Protein AF-A0A950M481-F1 (afdb_monomer_lite)

Sequence (205 aa):
ETSLIQTIGRAARNVDGRVILYADQMTGSMTRAMAETERRREKQQAFNEENGITPASIKRGIADILGSVYEQDHVTVDSGVAREGTLIGHNLKATIADLERDMREAAANLEFETAARLRDEIKRLQAAELAIADDPLARQEELEDRAGGYRGERKYGSAANLPTRVRKPTDADMGPHNWGGGEARPLGRSTAGRGGTRAWRGKSR

Radius of gyration: 34.89 Å; chains: 1; bounding box: 91×77×77 Å

Foldseek 3Di:
DVVVLVVQVVQVLAPPRDDDDDDPDDDPVNVVSVVVVVVVVVVVVVVCVVVVNDDHHDDDDDPCPDDDDPPPDDDDDDDDDPPDDDPPDPCLVVVLVVLVVVLVVCVVVVVVVSNVVSVLVSLLSVQLVVVCVVPVPDDPVVSCVVSPHDPDDDPDDPCPPPDPPPDDDDPVNVPDDDPDDDDDDDDDDPPDDDDDDDDDDDDDD

Structure (mmCIF, N/CA/C/O backbone):
data_AF-A0A950M481-F1
#
_entry.id   AF-A0A950M481-F1
#
loop_
_atom_site.group_PDB
_atom_site.id
_atom_site.type_symbol
_atom_site.label_atom_id
_atom_site.label_alt_id
_atom_site.label_comp_id
_atom_site.label_asym_id
_atom_site.label_entity_id
_atom_site.label_seq_id
_atom_site.pdbx_PDB_ins_code
_atom_site.Cartn_x
_atom_site.Cartn_y
_atom_site.Cartn_z
_atom_site.occupancy
_atom_site.B_iso_or_equiv
_atom_site.auth_seq_id
_atom_site.auth_comp_id
_atom_site.auth_asym_id
_atom_site.auth_atom_id
_atom_site.pdbx_PDB_model_num
ATOM 1 N N . GLU A 1 1 ? 2.760 1.226 23.253 1.00 58.88 1 GLU A N 1
ATOM 2 C CA . GLU A 1 1 ? 1.320 0.996 22.957 1.00 58.88 1 GLU A CA 1
ATOM 3 C C . GLU A 1 1 ? 0.867 1.671 21.679 1.00 58.88 1 GLU A C 1
ATOM 5 O O . GLU A 1 1 ? 0.138 1.072 20.901 1.00 58.88 1 GLU A O 1
ATOM 10 N N . THR A 1 2 ? 1.337 2.896 21.440 1.00 75.19 2 THR A N 1
ATOM 11 C CA . THR A 1 2 ? 1.098 3.675 20.218 1.00 75.19 2 THR A CA 1
ATOM 12 C C . THR A 1 2 ? 1.361 2.904 18.921 1.00 75.19 2 THR A C 1
ATOM 14 O O . THR A 1 2 ? 0.656 3.130 17.943 1.00 75.19 2 THR A O 1
ATOM 17 N N . SER A 1 3 ? 2.301 1.954 18.918 1.00 88.50 3 SER A N 1
ATOM 18 C CA . SER A 1 3 ? 2.643 1.142 17.744 1.00 88.50 3 SER A CA 1
ATOM 19 C C . SER A 1 3 ? 1.478 0.301 17.207 1.00 88.50 3 SER A C 1
ATOM 21 O O . SER A 1 3 ? 1.246 0.303 16.001 1.00 88.50 3 SER A O 1
ATOM 23 N N . LEU A 1 4 ? 0.703 -0.375 18.067 1.00 91.62 4 LEU A N 1
ATOM 24 C CA . LEU A 1 4 ? -0.428 -1.208 17.624 1.00 91.62 4 LEU A CA 1
ATOM 25 C C . LEU A 1 4 ? -1.530 -0.355 16.988 1.00 91.62 4 LEU A C 1
ATOM 27 O O . LEU A 1 4 ? -2.018 -0.672 15.906 1.00 91.62 4 LEU A O 1
ATOM 31 N N . ILE A 1 5 ? -1.863 0.769 17.624 1.00 91.81 5 ILE A N 1
ATOM 32 C CA . ILE A 1 5 ? -2.873 1.714 17.130 1.00 91.81 5 ILE A CA 1
ATOM 33 C C . ILE A 1 5 ? -2.450 2.301 15.776 1.00 91.81 5 ILE A C 1
ATOM 35 O O . ILE A 1 5 ? -3.269 2.412 14.866 1.00 91.81 5 ILE A O 1
ATOM 39 N N . GLN A 1 6 ? -1.171 2.647 15.612 1.00 92.81 6 GLN A N 1
ATOM 40 C CA . GLN A 1 6 ? -0.643 3.165 14.347 1.00 92.81 6 GLN A CA 1
ATOM 41 C C . GLN A 1 6 ? -0.729 2.133 13.217 1.00 92.81 6 GLN A C 1
ATOM 43 O O . GLN A 1 6 ? -1.098 2.488 12.096 1.00 92.81 6 GLN A O 1
ATOM 48 N N . THR A 1 7 ? -0.428 0.864 13.500 1.00 92.94 7 THR A N 1
ATOM 49 C CA . THR A 1 7 ? -0.554 -0.225 12.522 1.00 92.94 7 THR A CA 1
ATOM 50 C C . THR A 1 7 ? -2.013 -0.454 12.134 1.00 92.94 7 THR A C 1
ATOM 52 O O . THR A 1 7 ? -2.315 -0.505 10.943 1.00 92.94 7 THR A O 1
ATOM 55 N N . ILE A 1 8 ? -2.927 -0.493 13.112 1.00 93.31 8 ILE A N 1
ATOM 56 C CA . ILE A 1 8 ? -4.375 -0.616 12.870 1.00 93.31 8 ILE A CA 1
ATOM 57 C C . ILE A 1 8 ? -4.889 0.546 12.009 1.00 93.31 8 ILE A C 1
ATOM 59 O O . ILE A 1 8 ? -5.630 0.340 11.048 1.00 93.31 8 ILE A O 1
ATOM 63 N N . GLY A 1 9 ? -4.433 1.769 12.291 1.00 92.62 9 GLY A N 1
ATOM 64 C CA . GLY A 1 9 ? -4.831 2.974 11.564 1.00 92.62 9 GLY A CA 1
ATOM 65 C C . GLY A 1 9 ? -4.502 2.959 10.067 1.00 92.62 9 GLY A C 1
ATOM 66 O O . GLY A 1 9 ? -5.140 3.681 9.302 1.00 92.62 9 GLY A O 1
ATOM 67 N N . ARG A 1 10 ? -3.560 2.122 9.608 1.00 92.50 10 ARG A N 1
ATOM 68 C CA . ARG A 1 10 ? -3.282 1.959 8.169 1.00 92.50 10 ARG A CA 1
ATOM 69 C C . ARG A 1 10 ? -4.457 1.321 7.425 1.00 92.50 10 ARG A C 1
ATOM 71 O O . ARG A 1 10 ? -4.715 1.709 6.288 1.00 92.50 10 ARG A O 1
ATOM 78 N N . ALA A 1 11 ? -5.187 0.407 8.068 1.00 93.56 11 ALA A N 1
ATOM 79 C CA . ALA A 1 11 ? -6.350 -0.259 7.480 1.00 93.56 11 ALA A CA 1
ATOM 80 C C . ALA A 1 11 ? -7.582 0.661 7.390 1.00 93.56 11 ALA A C 1
ATOM 82 O O . ALA A 1 11 ? -8.419 0.477 6.513 1.00 93.56 11 ALA A O 1
ATOM 83 N N . ALA A 1 12 ? -7.667 1.700 8.227 1.00 92.31 12 ALA A N 1
ATOM 84 C CA . ALA A 1 12 ? -8.827 2.595 8.323 1.00 92.31 12 ALA A CA 1
ATOM 85 C C . ALA A 1 12 ? -9.049 3.515 7.101 1.00 92.31 12 ALA A C 1
ATOM 87 O O . ALA A 1 12 ? -9.975 4.320 7.092 1.00 92.31 12 ALA A O 1
ATOM 88 N N . ARG A 1 13 ? -8.198 3.434 6.070 1.00 90.62 13 ARG A N 1
ATOM 89 C CA . ARG A 1 13 ? -8.329 4.208 4.820 1.00 90.62 13 ARG A CA 1
ATOM 90 C C . ARG A 1 13 ? -9.233 3.536 3.781 1.00 90.62 13 ARG A C 1
ATOM 92 O O . ARG A 1 13 ? -9.451 4.109 2.716 1.00 90.62 13 ARG A O 1
ATOM 99 N N . ASN A 1 14 ? -9.711 2.327 4.067 1.00 91.25 14 ASN A N 1
ATOM 100 C CA . ASN A 1 14 ? -10.569 1.536 3.196 1.00 91.25 14 ASN A CA 1
ATOM 101 C C . ASN A 1 14 ? -11.855 1.158 3.946 1.00 91.25 14 ASN A C 1
ATOM 103 O O . ASN A 1 14 ? -11.806 0.866 5.141 1.00 91.25 14 ASN A O 1
ATOM 107 N N . VAL A 1 15 ? -12.986 1.153 3.238 1.00 90.62 15 VAL A N 1
ATOM 108 C CA . VAL A 1 15 ? -14.299 0.759 3.774 1.00 90.62 15 VAL A CA 1
ATOM 109 C C . VAL A 1 15 ? -14.307 -0.665 4.347 1.00 90.62 15 VAL A C 1
ATOM 111 O O . VAL A 1 15 ? -14.862 -0.891 5.419 1.00 90.62 15 VAL A O 1
ATOM 114 N N . ASP A 1 16 ? -13.596 -1.592 3.705 1.00 90.50 16 ASP A N 1
ATOM 115 C CA . ASP A 1 16 ? -13.457 -2.991 4.120 1.00 90.50 16 ASP A CA 1
ATOM 116 C C . ASP A 1 16 ? -12.168 -3.238 4.920 1.00 90.50 16 ASP A C 1
ATOM 118 O O . ASP A 1 16 ? -11.690 -4.370 5.029 1.00 90.50 16 ASP A O 1
ATOM 122 N N . GLY A 1 17 ? -11.578 -2.181 5.486 1.00 92.50 17 GLY A N 1
ATOM 123 C CA . GLY A 1 17 ? -10.367 -2.263 6.292 1.00 92.50 17 GLY A CA 1
ATOM 124 C C . GLY A 1 17 ? -10.524 -3.214 7.481 1.00 92.50 17 GLY A C 1
ATOM 125 O O . GLY A 1 17 ? -11.347 -2.990 8.370 1.00 92.50 17 GLY A O 1
ATOM 126 N N . ARG A 1 18 ? -9.700 -4.268 7.522 1.00 94.00 18 ARG A N 1
ATOM 127 C CA . ARG A 1 18 ? -9.656 -5.260 8.608 1.00 94.00 18 ARG A CA 1
ATOM 128 C C . ARG A 1 18 ? -8.228 -5.459 9.096 1.00 94.00 18 ARG A C 1
ATOM 130 O O . ARG A 1 18 ? -7.275 -5.315 8.334 1.00 94.00 18 ARG A O 1
ATOM 137 N N . VAL A 1 19 ? -8.093 -5.807 10.371 1.00 94.44 19 VAL A N 1
ATOM 138 C CA . VAL A 1 19 ? -6.806 -6.099 11.008 1.00 94.44 19 VAL A CA 1
ATOM 139 C C . VAL A 1 19 ? -6.920 -7.425 11.736 1.00 94.44 19 VAL A C 1
ATOM 141 O O . VAL A 1 19 ? -7.874 -7.641 12.478 1.00 94.44 19 VAL A O 1
ATOM 144 N N . ILE A 1 20 ? -5.943 -8.300 11.520 1.00 94.00 20 ILE A N 1
ATOM 145 C CA . ILE A 1 20 ? -5.844 -9.600 12.178 1.00 94.00 20 ILE A CA 1
ATOM 146 C C . ILE A 1 20 ? -4.566 -9.578 13.011 1.00 94.00 20 ILE A C 1
ATOM 148 O O . ILE A 1 20 ? -3.483 -9.325 12.484 1.00 94.00 20 ILE A O 1
ATOM 152 N N . LEU A 1 21 ? -4.702 -9.800 14.316 1.00 91.25 21 LEU A N 1
ATOM 153 C CA . LEU A 1 21 ? -3.584 -9.873 15.249 1.00 91.25 21 LEU A CA 1
ATOM 154 C C . LEU A 1 21 ? -3.377 -11.339 15.633 1.00 91.25 21 LEU A C 1
ATOM 156 O O . LEU A 1 21 ? -4.222 -11.920 16.308 1.00 91.25 21 LEU A O 1
ATOM 160 N N . TYR A 1 22 ? -2.263 -11.931 15.209 1.00 95.19 22 TYR A N 1
ATOM 161 C CA . TYR A 1 22 ? -1.884 -13.283 15.618 1.00 95.19 22 TYR A CA 1
ATOM 162 C C . TYR A 1 22 ? -1.168 -13.225 16.966 1.00 95.19 22 TYR A C 1
ATOM 164 O O . TYR A 1 22 ? -0.104 -12.616 17.075 1.00 95.19 22 TYR A O 1
ATOM 172 N N . ALA A 1 23 ? -1.761 -13.834 17.988 1.00 93.56 23 ALA A N 1
ATOM 173 C CA . ALA A 1 23 ? -1.169 -13.947 19.313 1.00 93.56 23 ALA A CA 1
ATOM 174 C C . ALA A 1 23 ? -1.764 -15.143 20.059 1.00 93.56 23 ALA A C 1
ATOM 176 O O . ALA A 1 23 ? -2.965 -15.391 19.964 1.00 93.56 23 ALA A O 1
ATOM 177 N N . ASP A 1 24 ? -0.938 -15.823 20.853 1.00 95.62 24 ASP A N 1
ATOM 178 C CA . ASP A 1 24 ? -1.391 -16.929 21.705 1.00 95.62 24 ASP A CA 1
ATOM 179 C C . ASP A 1 24 ? -2.148 -16.432 22.943 1.00 95.62 24 ASP A C 1
ATOM 181 O O . ASP A 1 24 ? -3.016 -17.121 23.473 1.00 95.62 24 ASP A O 1
ATOM 185 N N . GLN A 1 25 ? -1.822 -15.227 23.423 1.00 94.56 25 GLN A N 1
ATOM 186 C CA . GLN A 1 25 ? -2.456 -14.623 24.592 1.00 94.56 25 GLN A CA 1
ATOM 187 C C . GLN A 1 25 ? -2.719 -13.135 24.406 1.00 94.56 25 GLN A C 1
ATOM 189 O O . GLN A 1 25 ? -2.031 -12.437 23.657 1.00 94.56 25 GLN A O 1
ATOM 194 N N . MET A 1 26 ? -3.704 -12.640 25.156 1.00 93.31 26 MET A N 1
ATOM 195 C CA . MET A 1 26 ? -4.093 -11.242 25.116 1.00 93.31 26 MET A CA 1
ATOM 196 C C . MET A 1 26 ? -3.274 -10.384 26.063 1.00 93.31 26 MET A C 1
ATOM 198 O O . MET A 1 26 ? -3.437 -10.415 27.279 1.00 93.31 26 MET A O 1
ATOM 202 N N . THR A 1 27 ? -2.365 -9.607 25.476 1.00 94.62 27 THR A N 1
ATOM 203 C CA . THR A 1 27 ? -1.521 -8.676 26.223 1.00 94.62 27 THR A CA 1
ATOM 204 C C . THR A 1 27 ? -2.296 -7.407 26.578 1.00 94.62 27 THR A C 1
ATOM 206 O O . THR A 1 27 ? -3.196 -6.978 25.854 1.00 94.62 27 THR A O 1
ATOM 209 N N . GLY A 1 28 ? -1.920 -6.742 27.675 1.00 93.19 28 GLY A N 1
ATOM 210 C CA . GLY A 1 28 ? -2.598 -5.513 28.105 1.00 93.19 28 GLY A CA 1
ATOM 211 C C . GLY A 1 28 ? -2.562 -4.384 27.065 1.00 93.19 28 GLY A C 1
ATOM 212 O O . GLY A 1 28 ? -3.494 -3.584 26.998 1.00 93.19 28 GLY A O 1
ATOM 213 N N . SER A 1 29 ? -1.526 -4.338 26.222 1.00 92.06 29 SER A N 1
ATOM 214 C CA . SER A 1 29 ? -1.420 -3.360 25.136 1.00 92.06 29 SER A CA 1
ATOM 215 C C . SER A 1 29 ? -2.378 -3.645 23.985 1.00 92.06 29 SER A C 1
ATOM 217 O O . SER A 1 29 ? -2.930 -2.707 23.413 1.00 92.06 29 SER A O 1
ATOM 219 N N . MET A 1 30 ? -2.633 -4.919 23.679 1.00 92.75 30 MET A N 1
ATOM 220 C CA . MET A 1 30 ? -3.659 -5.310 22.715 1.00 92.75 30 MET A CA 1
ATOM 221 C C . MET A 1 30 ? -5.049 -4.958 23.231 1.00 92.75 30 MET A C 1
ATOM 223 O O . MET A 1 30 ? -5.815 -4.335 22.504 1.00 92.75 30 MET A O 1
ATOM 227 N N . THR A 1 31 ? -5.350 -5.260 24.498 1.00 93.56 31 THR A N 1
ATOM 228 C CA . THR A 1 31 ? -6.638 -4.906 25.114 1.00 93.56 31 THR A CA 1
ATOM 229 C C . THR A 1 31 ? -6.904 -3.405 25.033 1.00 93.56 31 THR A C 1
ATOM 231 O O . THR A 1 31 ? -7.974 -2.990 24.593 1.00 93.56 31 THR A O 1
ATOM 234 N N . ARG A 1 32 ? -5.915 -2.572 25.381 1.00 93.31 32 ARG A N 1
ATOM 235 C CA . ARG A 1 32 ? -6.041 -1.110 25.276 1.00 93.31 32 ARG A CA 1
ATOM 236 C C . ARG A 1 32 ? -6.187 -0.630 23.832 1.00 93.31 32 ARG A C 1
ATOM 238 O O . ARG A 1 32 ? -7.004 0.248 23.570 1.00 93.31 32 ARG A O 1
ATOM 245 N N . ALA A 1 33 ? -5.434 -1.206 22.893 1.00 93.38 33 ALA A N 1
ATOM 246 C CA . ALA A 1 33 ? -5.524 -0.840 21.480 1.00 93.38 33 ALA A CA 1
ATOM 247 C C . ALA A 1 33 ? -6.884 -1.213 20.863 1.00 93.38 33 ALA A C 1
ATOM 249 O O . ALA A 1 33 ? -7.455 -0.413 20.121 1.00 93.38 33 ALA A O 1
ATOM 250 N N . MET A 1 34 ? -7.421 -2.392 21.192 1.00 92.50 34 MET A N 1
ATOM 251 C CA . MET A 1 34 ? -8.742 -2.835 20.738 1.00 92.50 34 MET A CA 1
ATOM 252 C C . MET A 1 34 ? -9.848 -1.968 21.339 1.00 92.50 34 MET A C 1
ATOM 254 O O . MET A 1 34 ? -10.673 -1.458 20.590 1.00 92.50 34 MET A O 1
ATOM 258 N N . ALA A 1 35 ? -9.808 -1.705 22.650 1.00 94.56 35 ALA A N 1
ATOM 259 C CA . ALA A 1 35 ? -10.786 -0.848 23.319 1.00 94.56 35 ALA A CA 1
ATOM 260 C C . ALA A 1 35 ? -10.823 0.573 22.728 1.00 94.56 35 ALA A C 1
ATOM 262 O O . ALA A 1 35 ? -11.896 1.113 22.469 1.00 94.56 35 ALA A O 1
ATOM 263 N N . GLU A 1 36 ? -9.662 1.176 22.452 1.00 94.81 36 GLU A N 1
ATOM 264 C CA . GLU A 1 36 ? -9.606 2.500 21.819 1.00 94.81 36 GLU A CA 1
ATOM 265 C C . GLU A 1 36 ? -10.080 2.474 20.356 1.00 94.81 36 GLU A C 1
ATOM 267 O O . GLU A 1 36 ? -10.664 3.451 19.882 1.00 94.81 36 GLU A O 1
ATOM 272 N N . THR A 1 37 ? -9.860 1.368 19.637 1.00 93.88 37 THR A N 1
ATOM 273 C CA . THR A 1 37 ? -10.363 1.186 18.266 1.00 93.88 37 THR A CA 1
ATOM 274 C C . THR A 1 37 ? -11.888 1.078 18.257 1.00 93.88 37 THR A C 1
ATOM 276 O O . THR A 1 37 ? -12.531 1.797 17.490 1.00 93.88 37 THR A O 1
ATOM 279 N N . GLU A 1 38 ? -12.464 0.262 19.143 1.00 94.88 38 GLU A N 1
ATOM 280 C CA . GLU A 1 38 ? -13.915 0.084 19.285 1.00 94.88 38 GLU A CA 1
ATOM 281 C C . GLU A 1 38 ? -14.589 1.407 19.668 1.00 94.88 38 GLU A C 1
ATOM 283 O O . GLU A 1 38 ? -15.447 1.904 18.943 1.00 94.88 38 GLU A O 1
ATOM 288 N N . ARG A 1 39 ? -14.076 2.085 20.705 1.00 96.25 39 ARG A N 1
ATOM 289 C CA . ARG A 1 39 ? -14.579 3.390 21.165 1.00 96.25 39 ARG A CA 1
ATOM 290 C C . ARG A 1 39 ? -14.609 4.447 20.055 1.00 96.25 39 ARG A C 1
ATOM 292 O O . ARG A 1 39 ? -15.459 5.340 20.055 1.00 96.25 39 ARG A O 1
ATOM 299 N N . ARG A 1 40 ? -13.636 4.431 19.135 1.00 95.69 40 ARG A N 1
ATOM 300 C CA . ARG A 1 40 ? -13.615 5.340 17.973 1.00 95.69 40 ARG A CA 1
ATOM 301 C C . ARG A 1 40 ? -14.617 4.913 16.912 1.00 95.69 40 ARG A C 1
ATOM 303 O O . ARG A 1 40 ? -15.307 5.777 16.377 1.00 95.69 40 ARG A O 1
ATOM 310 N N . ARG A 1 41 ? -14.689 3.615 16.622 1.00 94.62 41 ARG A N 1
ATOM 311 C CA . ARG A 1 41 ? -15.589 3.040 15.622 1.00 94.62 41 ARG A CA 1
ATOM 312 C C . ARG A 1 41 ? -17.054 3.278 15.990 1.00 94.62 41 ARG A C 1
ATOM 314 O O . ARG A 1 41 ? -17.805 3.719 15.130 1.00 94.62 41 ARG A O 1
ATOM 321 N N . GLU A 1 42 ? -17.430 3.084 17.250 1.00 96.00 42 GLU A N 1
ATOM 322 C CA . GLU A 1 42 ? -18.777 3.364 17.769 1.00 96.00 42 GLU A CA 1
ATOM 323 C C . GLU A 1 42 ? -19.170 4.832 17.562 1.00 96.00 42 GLU A C 1
ATOM 325 O O . GLU A 1 42 ? -20.214 5.125 16.989 1.00 96.00 42 GLU A O 1
ATOM 330 N N . LYS A 1 43 ? -18.296 5.775 17.945 1.00 96.12 43 LYS A N 1
ATOM 331 C CA . LYS A 1 43 ? -18.546 7.213 17.739 1.00 96.12 43 LYS A CA 1
ATOM 332 C C . LYS A 1 43 ? -18.682 7.579 16.264 1.00 96.12 43 LYS A C 1
ATOM 334 O O . LYS A 1 43 ? -19.488 8.434 15.921 1.00 96.12 43 LYS A O 1
ATOM 339 N N . GLN A 1 44 ? -17.878 6.960 15.402 1.00 95.19 44 GLN A N 1
ATOM 340 C CA . GLN A 1 44 ? -17.951 7.178 13.958 1.00 95.19 44 GLN A CA 1
ATOM 341 C C . GLN A 1 44 ? -19.247 6.617 13.367 1.00 95.19 44 GLN A C 1
ATOM 343 O O . GLN A 1 44 ? -19.842 7.274 12.524 1.00 95.19 44 GLN A O 1
ATOM 348 N N . GLN A 1 45 ? -19.695 5.439 13.809 1.00 94.56 45 GLN A N 1
ATOM 349 C CA . GLN A 1 45 ? -20.967 4.855 13.376 1.00 94.56 45 GLN A CA 1
ATOM 350 C C . GLN A 1 45 ? -22.150 5.711 13.823 1.00 94.56 45 GLN A C 1
ATOM 352 O O . GLN A 1 45 ? -22.941 6.097 12.972 1.00 94.56 45 GLN A O 1
ATOM 357 N N . ALA A 1 46 ? -22.200 6.105 15.098 1.00 95.69 46 ALA A N 1
ATOM 358 C CA . ALA A 1 46 ? -23.246 6.988 15.615 1.00 95.69 46 ALA A CA 1
ATOM 359 C C . ALA A 1 46 ? -23.303 8.313 14.840 1.00 95.69 46 ALA A C 1
ATOM 361 O O . ALA A 1 46 ? -24.360 8.716 14.366 1.00 95.69 46 ALA A O 1
ATOM 362 N N . PHE A 1 47 ? -22.149 8.948 14.609 1.00 96.31 47 PHE A N 1
ATOM 363 C CA . PHE A 1 47 ? -22.084 10.168 13.806 1.00 96.31 47 PHE A CA 1
ATOM 364 C C . PHE A 1 47 ? -22.560 9.938 12.364 1.00 96.31 47 PHE A C 1
ATOM 366 O O . PHE A 1 47 ? -23.282 10.764 11.811 1.00 96.31 47 PHE A O 1
ATOM 373 N N . ASN A 1 48 ? -22.176 8.824 11.742 1.00 94.69 48 ASN A N 1
ATOM 374 C CA . ASN A 1 48 ? -22.608 8.501 10.387 1.00 94.69 48 ASN A CA 1
ATOM 375 C C . ASN A 1 48 ? -24.119 8.253 10.308 1.00 94.69 48 ASN A C 1
ATOM 377 O O . ASN A 1 48 ? -24.743 8.716 9.360 1.00 94.69 48 ASN A O 1
ATOM 381 N N . GLU A 1 49 ? -24.706 7.566 11.289 1.00 94.31 49 GLU A N 1
ATOM 382 C CA . GLU A 1 49 ? -26.148 7.313 11.376 1.00 94.31 49 GLU A CA 1
ATOM 383 C C . GLU A 1 49 ? -26.936 8.610 11.580 1.00 94.31 49 GLU A C 1
ATOM 385 O O . GLU A 1 49 ? -27.876 8.879 10.834 1.00 94.31 49 GLU A O 1
ATOM 390 N N . GLU A 1 50 ? -26.503 9.457 12.518 1.00 95.50 50 GLU A N 1
ATOM 391 C CA . GLU A 1 50 ? -27.121 10.760 12.793 1.00 95.50 50 GLU A CA 1
ATOM 392 C C . GLU A 1 50 ? -27.084 11.701 11.578 1.00 95.50 50 GLU A C 1
ATOM 394 O O . GLU A 1 50 ? -27.992 12.509 11.390 1.00 95.50 50 GLU A O 1
ATOM 399 N N . ASN A 1 51 ? -26.049 11.593 10.738 1.00 95.12 51 ASN A N 1
ATOM 400 C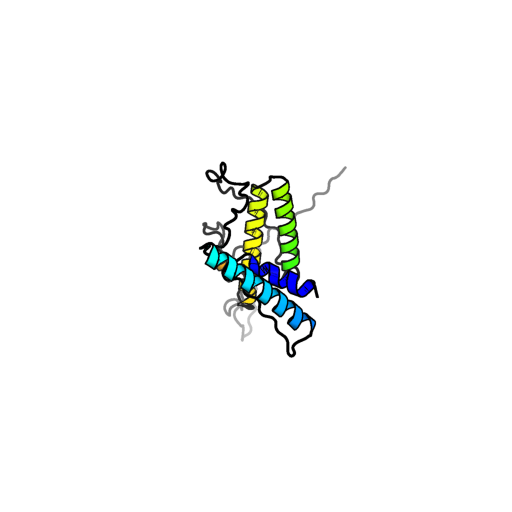 CA . ASN A 1 51 ? -25.837 12.472 9.585 1.00 95.12 51 ASN A CA 1
ATOM 401 C C . ASN A 1 51 ? -26.159 11.809 8.231 1.00 95.12 51 ASN A C 1
ATOM 403 O O . ASN A 1 51 ? -25.962 12.432 7.187 1.00 95.12 51 ASN A O 1
ATOM 407 N N . GLY A 1 52 ? -26.624 10.554 8.214 1.00 93.62 52 GLY A N 1
ATOM 408 C CA . GLY A 1 52 ? -26.911 9.806 6.983 1.00 93.62 52 GLY A CA 1
ATOM 409 C C . GLY A 1 52 ? -25.692 9.572 6.072 1.00 93.62 52 GLY A C 1
ATOM 410 O O . GLY A 1 52 ? -25.833 9.493 4.851 1.00 93.62 52 GLY A O 1
ATOM 411 N N . ILE A 1 53 ? -24.483 9.487 6.633 1.00 92.94 53 ILE A N 1
ATOM 412 C CA . ILE A 1 53 ? -23.232 9.329 5.879 1.00 92.94 53 ILE A CA 1
ATOM 413 C C . ILE A 1 53 ? -22.987 7.847 5.588 1.00 92.94 53 ILE A C 1
ATOM 415 O O . ILE A 1 53 ? -22.821 7.038 6.498 1.00 92.94 53 ILE A O 1
ATOM 419 N N . THR A 1 54 ? -22.876 7.487 4.308 1.00 91.31 54 THR A N 1
ATOM 420 C CA . THR A 1 54 ? -22.446 6.140 3.899 1.00 91.31 54 THR A CA 1
ATOM 421 C C . THR A 1 54 ? -20.921 6.101 3.741 1.00 91.31 54 THR A C 1
ATOM 423 O O . THR A 1 54 ? -20.384 6.876 2.944 1.00 91.31 54 THR A O 1
ATOM 426 N N . PRO A 1 55 ? -20.194 5.219 4.456 1.00 90.56 55 PRO A N 1
ATOM 427 C CA . PRO A 1 55 ? -18.746 5.098 4.316 1.00 90.56 55 PRO A CA 1
ATOM 428 C C . PRO A 1 55 ? -18.337 4.742 2.882 1.00 90.56 55 PRO A C 1
ATOM 430 O O . PRO A 1 55 ? -18.814 3.764 2.312 1.00 90.56 55 PRO A O 1
ATOM 433 N N . ALA A 1 56 ? -17.408 5.508 2.314 1.00 90.38 56 ALA A N 1
ATOM 434 C CA . ALA A 1 56 ? -16.862 5.264 0.985 1.00 90.38 56 ALA A CA 1
ATOM 435 C C . ALA A 1 56 ? -15.335 5.373 1.003 1.00 90.38 56 ALA A C 1
ATOM 437 O O . ALA A 1 56 ? -14.760 6.225 1.681 1.00 90.38 56 ALA A O 1
ATOM 438 N N . SER A 1 57 ? -14.667 4.516 0.228 1.00 89.31 57 SER A N 1
ATOM 439 C CA . SER A 1 57 ? -13.215 4.597 0.056 1.00 89.31 57 SER A CA 1
ATOM 440 C C . SER A 1 57 ? -12.856 5.774 -0.853 1.00 89.31 57 SER A C 1
ATOM 442 O O . SER A 1 57 ? -13.391 5.908 -1.954 1.00 89.31 57 SER A O 1
ATOM 444 N N . ILE A 1 58 ? -11.915 6.612 -0.416 1.00 85.69 58 ILE A N 1
ATOM 445 C CA . ILE A 1 58 ? -11.441 7.755 -1.203 1.00 85.69 58 ILE A CA 1
ATOM 446 C C . ILE A 1 58 ? -10.622 7.239 -2.393 1.00 85.69 58 ILE A C 1
ATOM 448 O O . ILE A 1 58 ? -9.543 6.671 -2.218 1.00 85.69 58 ILE A O 1
ATOM 452 N N . LYS A 1 59 ? -11.105 7.479 -3.616 1.00 82.06 59 LYS A N 1
ATOM 453 C CA . LYS A 1 59 ? -10.345 7.238 -4.849 1.00 82.06 59 LYS A CA 1
ATOM 454 C C . LYS A 1 59 ? -9.432 8.432 -5.114 1.00 82.06 59 LYS A C 1
ATOM 456 O O . LYS A 1 59 ? -9.841 9.409 -5.732 1.00 82.06 59 LYS A O 1
ATOM 461 N N . ARG A 1 60 ? -8.196 8.378 -4.621 1.00 79.12 60 ARG A N 1
ATOM 462 C CA . ARG A 1 60 ? -7.173 9.362 -4.988 1.00 79.12 60 ARG A CA 1
ATOM 463 C C . ARG A 1 60 ? -6.511 8.902 -6.286 1.00 79.12 60 ARG A C 1
ATOM 465 O O . ARG A 1 60 ? -5.936 7.818 -6.309 1.00 79.12 60 ARG A O 1
ATOM 472 N N . GLY A 1 61 ? -6.605 9.709 -7.344 1.00 68.62 61 GLY A N 1
ATOM 473 C CA . GLY A 1 61 ? -5.849 9.473 -8.573 1.00 68.62 61 GLY A CA 1
ATOM 474 C C . GLY A 1 61 ? -4.357 9.399 -8.257 1.00 68.62 61 GLY A C 1
ATOM 475 O O . GLY A 1 61 ? -3.845 10.204 -7.471 1.00 68.62 61 GLY A O 1
ATOM 476 N N . ILE A 1 62 ? -3.670 8.411 -8.830 1.00 69.25 62 ILE A N 1
ATOM 477 C CA . ILE A 1 62 ? -2.210 8.442 -8.905 1.00 69.25 62 ILE A CA 1
ATOM 478 C C . ILE A 1 62 ? -1.885 9.722 -9.677 1.00 69.25 62 ILE A C 1
ATOM 480 O O . ILE A 1 62 ? -2.543 9.997 -10.677 1.00 69.25 62 ILE A O 1
ATOM 484 N N . ALA A 1 63 ? -0.971 10.549 -9.169 1.00 57.41 63 ALA A N 1
ATOM 485 C CA . ALA A 1 63 ? -0.552 11.749 -9.880 1.00 57.41 63 ALA A CA 1
ATOM 486 C C . ALA A 1 63 ? 0.083 11.306 -11.203 1.00 57.41 63 ALA A C 1
ATOM 488 O O . ALA A 1 63 ? 1.229 10.863 -11.230 1.00 57.41 63 ALA A O 1
ATOM 489 N N . ASP A 1 64 ? -0.716 11.334 -12.264 1.00 50.19 64 ASP A N 1
ATOM 490 C CA . ASP A 1 64 ? -0.313 10.961 -13.604 1.00 50.19 64 ASP A CA 1
ATOM 491 C C . ASP A 1 64 ? 0.493 12.125 -14.177 1.00 50.19 64 ASP A C 1
ATOM 493 O O . ASP A 1 64 ? -0.047 13.129 -14.633 1.00 50.19 64 ASP A O 1
ATOM 497 N N . ILE A 1 65 ? 1.812 12.032 -14.031 1.00 57.84 65 ILE A N 1
ATOM 498 C CA . ILE A 1 65 ? 2.773 12.999 -14.574 1.00 57.84 65 ILE A CA 1
ATOM 499 C C . ILE A 1 65 ? 3.055 12.691 -16.064 1.00 57.84 65 ILE A C 1
ATOM 501 O O . ILE A 1 65 ? 3.769 13.442 -16.720 1.00 57.84 65 ILE A O 1
ATOM 505 N N . LEU A 1 66 ? 2.490 11.612 -16.629 1.00 57.69 66 LEU A N 1
ATOM 506 C CA . LEU A 1 66 ? 2.910 11.051 -17.921 1.00 57.69 66 LEU A CA 1
ATOM 507 C C . LEU A 1 66 ? 1.861 11.107 -19.042 1.00 57.69 66 LEU A C 1
ATOM 509 O O . LEU A 1 66 ? 2.201 10.860 -20.199 1.00 57.69 66 LEU A O 1
ATOM 513 N N . GLY A 1 67 ? 0.607 11.453 -18.765 1.00 50.06 67 GLY A N 1
ATOM 514 C CA . GLY A 1 67 ? -0.421 11.494 -19.804 1.00 50.06 67 GLY A CA 1
ATOM 515 C C . GLY A 1 67 ? -0.369 12.769 -20.651 1.00 50.06 67 GLY A C 1
ATOM 516 O O . GLY A 1 67 ? -0.897 13.789 -20.219 1.00 50.06 67 GLY A O 1
ATOM 517 N N . SER A 1 68 ? 0.210 12.733 -21.862 1.00 51.12 68 SER A N 1
ATOM 518 C CA . SER A 1 68 ? -0.490 13.289 -23.052 1.00 51.12 68 SER A CA 1
ATOM 519 C C . SER A 1 68 ? 0.225 13.263 -24.414 1.00 51.12 68 SER A C 1
ATOM 521 O O . SER A 1 68 ? -0.467 13.561 -25.381 1.00 51.12 68 SER A O 1
ATOM 523 N N . VAL A 1 69 ? 1.519 12.938 -24.590 1.00 49.28 69 VAL A N 1
ATOM 524 C CA . VAL A 1 69 ? 2.159 13.278 -25.898 1.00 49.28 69 VAL A CA 1
ATOM 525 C C . VAL A 1 69 ? 2.888 12.160 -26.663 1.00 49.28 69 VAL A C 1
ATOM 527 O O . VAL A 1 69 ? 3.034 12.296 -27.872 1.00 49.28 69 VAL A O 1
ATOM 530 N N . TYR A 1 70 ? 3.286 11.031 -26.067 1.00 48.75 70 TYR A N 1
ATOM 531 C CA . TYR A 1 70 ? 4.265 10.142 -26.736 1.00 48.75 70 TYR A CA 1
ATOM 532 C C . TYR A 1 70 ? 3.814 8.710 -27.067 1.00 48.75 70 TYR A C 1
ATOM 534 O O . TYR A 1 70 ? 4.633 7.899 -27.480 1.00 48.75 70 TYR A O 1
ATOM 542 N N . GLU A 1 71 ? 2.524 8.379 -26.973 1.00 47.03 71 GLU A N 1
ATOM 543 C CA . GLU A 1 71 ? 2.053 7.009 -27.262 1.00 47.03 71 GLU A CA 1
ATOM 544 C C . GLU A 1 71 ? 1.940 6.637 -28.754 1.00 47.03 71 GLU A C 1
ATOM 546 O O . GLU A 1 71 ? 1.549 5.512 -29.055 1.00 47.03 71 GLU A O 1
ATOM 551 N N . GLN A 1 72 ? 2.270 7.518 -29.708 1.00 48.62 72 GLN A N 1
ATOM 552 C CA . GLN A 1 72 ? 1.959 7.243 -31.120 1.00 48.62 72 GLN A CA 1
ATOM 553 C C . GLN A 1 72 ? 3.105 6.852 -32.049 1.00 48.62 72 GLN A C 1
ATOM 555 O O . GLN A 1 72 ? 2.795 6.468 -33.174 1.00 48.62 72 GLN A O 1
ATOM 560 N N . ASP A 1 73 ? 4.379 6.864 -31.651 1.00 46.97 73 ASP A N 1
ATOM 561 C CA . ASP A 1 73 ? 5.413 6.509 -32.634 1.00 46.97 73 ASP A CA 1
ATOM 562 C C . ASP A 1 73 ? 6.706 5.967 -32.022 1.00 46.97 73 ASP A C 1
ATOM 564 O O . ASP A 1 73 ? 7.683 6.688 -31.821 1.00 46.97 73 ASP A O 1
ATOM 568 N N . HIS A 1 74 ? 6.732 4.670 -31.717 1.00 47.34 74 HIS A N 1
ATOM 569 C CA . HIS A 1 74 ? 7.978 3.975 -31.399 1.00 47.34 74 HIS A CA 1
ATOM 570 C C . HIS A 1 74 ? 8.174 2.802 -32.358 1.00 47.34 74 HIS A C 1
ATOM 572 O O . HIS A 1 74 ? 7.694 1.687 -32.149 1.00 47.34 74 HIS A O 1
ATOM 578 N N . VAL A 1 75 ? 8.902 3.089 -33.438 1.00 43.56 75 VAL A N 1
ATOM 579 C CA . VAL A 1 75 ? 9.461 2.102 -34.359 1.00 43.56 75 VAL A CA 1
ATOM 580 C C . VAL A 1 75 ? 10.548 1.318 -33.622 1.00 43.56 75 VAL A C 1
ATOM 582 O O . VAL A 1 75 ? 11.495 1.881 -33.076 1.00 43.56 75 VAL A O 1
ATOM 585 N N . THR A 1 76 ? 10.406 -0.002 -33.600 1.00 44.44 76 THR A N 1
ATOM 586 C CA . THR A 1 76 ? 11.381 -0.936 -33.033 1.00 44.44 76 THR A CA 1
ATOM 587 C C . THR A 1 76 ? 12.631 -0.972 -33.910 1.00 44.44 76 THR A C 1
ATOM 589 O O . THR A 1 76 ? 12.662 -1.645 -34.937 1.00 44.44 76 THR A O 1
ATOM 592 N N . VAL A 1 77 ? 13.675 -0.240 -33.516 1.00 42.09 77 VAL A N 1
ATOM 593 C CA . VAL A 1 77 ? 14.990 -0.337 -34.162 1.00 42.09 77 VAL A CA 1
ATOM 594 C C . VAL A 1 77 ? 15.858 -1.333 -33.394 1.00 42.09 77 VAL A C 1
ATOM 596 O O . VAL A 1 77 ? 16.197 -1.128 -32.229 1.00 42.09 77 VAL A O 1
ATOM 599 N N . ASP A 1 78 ? 16.191 -2.428 -34.071 1.00 48.50 78 ASP A N 1
ATOM 600 C CA . ASP A 1 78 ? 17.117 -3.469 -33.632 1.00 48.50 78 ASP A CA 1
ATOM 601 C C . ASP A 1 78 ? 18.513 -2.882 -33.373 1.00 48.50 78 ASP A C 1
ATOM 603 O O . ASP A 1 78 ? 19.120 -2.277 -34.258 1.00 48.50 78 ASP A O 1
ATOM 607 N N . SER A 1 79 ? 19.034 -3.033 -32.155 1.00 41.59 79 SER A N 1
ATOM 608 C CA . SER A 1 79 ? 20.465 -2.839 -31.899 1.00 41.59 79 SER A CA 1
ATOM 609 C C . SER A 1 79 ? 20.944 -3.585 -30.651 1.00 41.59 79 SER A C 1
ATOM 611 O O . SER A 1 79 ? 21.014 -3.061 -29.544 1.00 41.59 79 SER A O 1
ATOM 613 N N . GLY A 1 80 ? 21.317 -4.847 -30.872 1.00 45.84 80 GLY A N 1
ATOM 614 C CA . GLY A 1 80 ? 22.656 -5.363 -30.570 1.00 45.84 80 GLY A CA 1
ATOM 615 C C . GLY A 1 80 ? 23.343 -4.910 -29.279 1.00 45.84 80 GLY A C 1
ATOM 616 O O . GLY A 1 80 ? 24.384 -4.265 -29.347 1.00 45.84 80 GLY A O 1
ATOM 617 N N . VAL A 1 81 ? 22.852 -5.346 -28.117 1.00 42.44 81 VAL A N 1
ATOM 618 C CA . VAL A 1 81 ? 23.672 -5.439 -26.895 1.00 42.44 81 VAL A CA 1
ATOM 619 C C . VAL A 1 81 ? 23.346 -6.742 -26.163 1.00 42.44 81 VAL A C 1
ATOM 621 O O . VAL A 1 81 ? 22.758 -6.759 -25.088 1.00 42.44 81 VAL A O 1
ATOM 624 N N . ALA A 1 82 ? 23.739 -7.870 -26.755 1.00 41.81 82 ALA A N 1
ATOM 625 C CA . ALA A 1 82 ? 23.833 -9.128 -26.024 1.00 41.81 82 ALA A CA 1
ATOM 626 C C . ALA A 1 82 ? 25.109 -9.089 -25.169 1.00 41.81 82 ALA A C 1
ATOM 628 O O . ALA A 1 82 ? 26.187 -9.476 -25.622 1.00 41.81 82 ALA A O 1
ATOM 629 N N . ARG A 1 83 ? 25.008 -8.580 -23.934 1.00 46.66 83 ARG A N 1
ATOM 630 C CA . ARG A 1 83 ? 26.031 -8.842 -22.915 1.00 46.66 83 ARG A CA 1
ATOM 631 C C . ARG A 1 83 ? 25.866 -10.286 -22.446 1.00 46.66 83 ARG A C 1
ATOM 633 O O . ARG A 1 83 ? 24.998 -10.621 -21.654 1.00 46.66 83 ARG A O 1
ATOM 640 N N . GLU A 1 84 ? 26.678 -11.117 -23.079 1.00 46.28 84 GLU A N 1
ATOM 641 C CA . GLU A 1 84 ? 27.234 -12.395 -22.650 1.00 46.28 84 GLU A CA 1
ATOM 642 C C . GLU A 1 84 ? 27.057 -12.737 -21.153 1.00 46.28 84 GLU A C 1
ATOM 644 O O . GLU A 1 84 ? 27.485 -11.987 -20.278 1.00 46.28 84 GLU A O 1
ATOM 649 N N . GLY A 1 85 ? 26.515 -13.931 -20.879 1.00 41.94 85 GLY A N 1
ATOM 650 C CA . GLY A 1 85 ? 26.787 -14.671 -19.643 1.00 41.94 85 GLY A CA 1
ATOM 651 C C . GLY A 1 85 ? 25.623 -14.811 -18.664 1.00 41.94 85 GLY A C 1
ATOM 652 O O . GLY A 1 85 ? 25.462 -14.022 -17.740 1.00 41.94 85 GLY A O 1
ATOM 653 N N . THR A 1 86 ? 24.880 -15.908 -18.805 1.00 50.84 86 THR A N 1
ATOM 654 C CA . THR A 1 86 ? 24.001 -16.498 -17.788 1.00 50.84 86 THR A CA 1
ATOM 655 C C . THR A 1 86 ? 24.714 -16.613 -16.430 1.00 50.84 86 THR A C 1
ATOM 657 O O . THR A 1 86 ? 25.481 -17.548 -16.201 1.00 50.84 86 THR A O 1
ATOM 660 N N . LEU A 1 87 ? 24.453 -15.689 -15.500 1.00 46.94 87 LEU A N 1
ATOM 661 C CA . LEU A 1 87 ? 24.897 -15.804 -14.108 1.00 46.94 87 LEU A CA 1
ATOM 662 C C . LEU A 1 87 ? 23.800 -16.481 -13.281 1.00 46.94 87 LEU A C 1
ATOM 664 O O . LEU A 1 87 ? 22.845 -15.869 -12.812 1.00 46.94 87 LEU A O 1
ATOM 668 N N . ILE A 1 88 ? 23.962 -17.794 -13.156 1.00 45.81 88 ILE A N 1
ATOM 669 C CA . ILE A 1 88 ? 23.079 -18.749 -12.487 1.00 45.81 88 ILE A CA 1
ATOM 670 C C . ILE A 1 88 ? 22.840 -18.367 -11.008 1.00 45.81 88 ILE A C 1
ATOM 672 O O . ILE A 1 88 ? 23.774 -18.233 -10.216 1.00 45.81 88 ILE A O 1
ATOM 676 N N . GLY A 1 89 ? 21.560 -18.252 -10.636 1.00 55.97 89 GLY A N 1
ATOM 677 C CA . GLY A 1 89 ? 21.003 -18.528 -9.302 1.00 55.97 89 GLY A CA 1
ATOM 678 C C . GLY A 1 89 ? 21.194 -17.484 -8.196 1.00 55.97 89 GLY A C 1
ATOM 679 O O . GLY A 1 89 ? 20.213 -17.045 -7.602 1.00 55.97 89 GLY A O 1
ATOM 680 N N . HIS A 1 90 ? 22.426 -17.076 -7.886 1.00 55.84 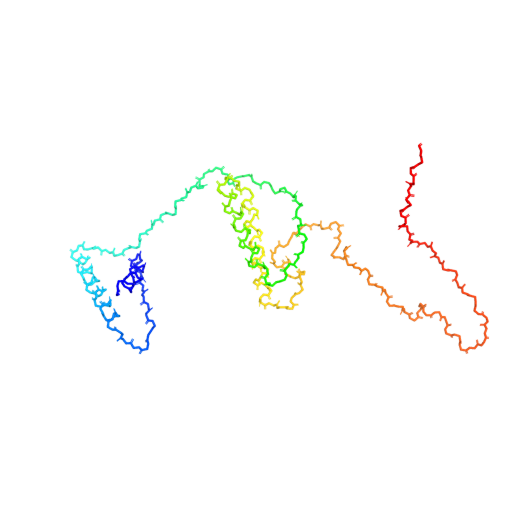90 HIS A N 1
ATOM 681 C CA . HIS A 1 90 ? 22.692 -16.244 -6.695 1.00 55.84 90 HIS A CA 1
ATOM 682 C C . HIS A 1 90 ? 22.904 -14.760 -6.990 1.00 55.84 90 HIS A C 1
ATOM 684 O O . HIS A 1 90 ? 22.689 -13.928 -6.111 1.00 55.84 90 HIS A O 1
ATOM 690 N N . ASN A 1 91 ? 23.280 -14.415 -8.221 1.00 67.75 91 ASN A N 1
ATOM 691 C CA . ASN A 1 91 ? 23.533 -13.028 -8.612 1.00 67.75 91 ASN A CA 1
ATOM 692 C C . ASN A 1 91 ? 22.323 -12.371 -9.297 1.00 67.75 91 ASN A C 1
ATOM 694 O O . ASN A 1 91 ? 22.287 -11.158 -9.448 1.00 67.75 91 ASN A O 1
ATOM 698 N N . LEU A 1 92 ? 21.296 -13.143 -9.672 1.00 77.56 92 LEU A N 1
ATOM 699 C CA . LEU A 1 92 ? 20.178 -12.621 -10.461 1.00 77.56 92 LEU A CA 1
ATOM 700 C C . LEU A 1 92 ? 19.404 -11.520 -9.719 1.00 77.56 92 LEU A C 1
ATOM 702 O O . LEU A 1 92 ? 19.157 -10.452 -10.271 1.00 77.56 92 LEU A O 1
ATOM 706 N N . LYS A 1 93 ? 19.110 -11.725 -8.430 1.00 83.00 93 LYS A N 1
ATOM 707 C CA . LYS A 1 93 ? 18.434 -10.714 -7.600 1.00 83.00 93 LYS A CA 1
ATOM 708 C C . LYS A 1 93 ? 19.248 -9.430 -7.452 1.00 83.00 93 LYS A C 1
ATOM 710 O O . LYS A 1 93 ? 18.671 -8.348 -7.465 1.00 83.00 93 LYS A O 1
ATOM 715 N N . ALA A 1 94 ? 20.572 -9.543 -7.338 1.00 85.31 94 ALA A N 1
ATOM 716 C CA . ALA A 1 94 ? 21.453 -8.381 -7.275 1.00 85.31 94 ALA A CA 1
ATOM 717 C C . ALA A 1 94 ? 21.484 -7.649 -8.623 1.00 85.31 94 ALA A C 1
ATOM 719 O O . ALA A 1 94 ? 21.290 -6.439 -8.657 1.00 85.31 94 ALA A O 1
ATOM 720 N N . THR A 1 95 ? 21.586 -8.384 -9.736 1.00 85.19 95 THR A N 1
ATOM 721 C CA . THR A 1 95 ? 21.528 -7.789 -11.079 1.00 85.19 95 THR A CA 1
ATOM 722 C C . THR A 1 95 ? 20.187 -7.116 -11.368 1.00 85.19 95 THR A C 1
ATOM 724 O O . THR A 1 95 ? 20.171 -6.037 -11.946 1.00 85.19 95 THR A O 1
ATOM 727 N N . ILE A 1 96 ? 19.062 -7.687 -10.920 1.00 88.50 96 ILE A N 1
ATOM 728 C CA . ILE A 1 96 ? 17.741 -7.054 -11.041 1.00 88.50 96 ILE A CA 1
ATOM 729 C C . ILE A 1 96 ? 17.699 -5.766 -10.213 1.00 88.50 96 ILE A C 1
ATOM 731 O O . ILE A 1 96 ? 17.230 -4.747 -10.708 1.00 88.50 96 ILE A O 1
ATOM 735 N N . ALA A 1 97 ? 18.225 -5.776 -8.985 1.00 89.75 97 ALA A N 1
ATOM 736 C CA . ALA A 1 97 ? 18.270 -4.582 -8.143 1.00 89.75 97 ALA A CA 1
ATOM 737 C C . ALA A 1 97 ? 19.143 -3.464 -8.745 1.00 89.75 97 ALA A C 1
ATOM 739 O O . ALA A 1 97 ? 18.769 -2.291 -8.672 1.00 89.75 97 ALA A O 1
ATOM 740 N N . ASP A 1 98 ? 20.272 -3.818 -9.363 1.00 90.75 98 ASP A N 1
ATOM 741 C CA . ASP A 1 98 ? 21.122 -2.872 -10.089 1.00 90.75 98 ASP A CA 1
ATOM 742 C C . ASP A 1 98 ? 20.398 -2.309 -11.323 1.00 90.75 98 ASP A C 1
ATOM 744 O O . ASP A 1 98 ? 20.318 -1.092 -11.471 1.00 90.75 98 ASP A O 1
ATOM 748 N N . LEU A 1 99 ? 19.765 -3.158 -12.140 1.00 91.56 99 LEU A N 1
ATOM 749 C CA . LEU A 1 99 ? 18.966 -2.718 -13.292 1.00 91.56 99 LEU A CA 1
ATOM 750 C C . LEU A 1 99 ? 17.790 -1.824 -12.876 1.00 91.56 99 LEU A C 1
ATOM 752 O O . LEU A 1 99 ? 17.471 -0.855 -13.561 1.00 91.56 99 LEU A O 1
ATOM 756 N N . GLU A 1 100 ? 17.142 -2.112 -11.746 1.00 92.06 100 GLU A N 1
ATOM 757 C CA . GLU A 1 100 ? 16.086 -1.262 -11.199 1.00 92.06 100 GLU A CA 1
ATOM 758 C C . GLU A 1 100 ? 16.613 0.102 -10.746 1.00 92.06 100 GLU A C 1
ATOM 760 O O . GLU A 1 100 ? 15.902 1.103 -10.856 1.00 92.06 100 GLU A O 1
ATOM 765 N N . ARG A 1 101 ? 17.828 0.165 -10.186 1.00 94.56 101 ARG A N 1
ATOM 766 C CA . ARG A 1 101 ? 18.469 1.439 -9.834 1.00 94.56 101 ARG A CA 1
ATOM 767 C C . ARG A 1 101 ? 18.737 2.247 -11.098 1.00 94.56 101 ARG A C 1
ATOM 769 O O . ARG A 1 101 ? 18.299 3.393 -11.160 1.00 94.56 101 ARG A O 1
ATOM 776 N N . ASP A 1 102 ? 19.350 1.629 -12.097 1.00 91.44 102 ASP A N 1
ATOM 777 C CA . ASP A 1 102 ? 19.691 2.278 -13.362 1.00 91.44 102 ASP A CA 1
ATOM 778 C C . ASP A 1 102 ? 18.418 2.735 -14.105 1.00 91.44 102 ASP A C 1
ATOM 780 O O . ASP A 1 102 ? 18.371 3.830 -14.660 1.00 91.44 102 ASP A O 1
ATOM 784 N N . MET A 1 103 ? 17.327 1.959 -14.030 1.00 95.19 103 MET A N 1
ATOM 785 C CA . MET A 1 103 ? 16.017 2.339 -14.578 1.00 95.19 103 MET A CA 1
ATOM 786 C C . MET A 1 103 ? 15.443 3.577 -13.879 1.00 95.19 103 MET A C 1
ATOM 788 O O . MET A 1 103 ? 14.899 4.462 -14.540 1.00 95.19 103 MET A O 1
ATOM 792 N N . ARG A 1 104 ? 15.542 3.651 -12.543 1.00 92.31 104 ARG A N 1
ATOM 793 C CA . ARG A 1 104 ? 15.084 4.824 -11.776 1.00 92.31 104 ARG A CA 1
ATOM 794 C C . ARG A 1 104 ? 15.930 6.058 -12.083 1.00 92.31 104 ARG A C 1
ATOM 796 O O . ARG A 1 104 ? 15.376 7.150 -12.145 1.00 92.31 104 ARG A O 1
ATOM 803 N N . GLU A 1 105 ? 17.234 5.892 -12.284 1.00 95.00 105 GLU A N 1
ATOM 804 C CA . GLU A 1 105 ? 18.145 6.977 -12.660 1.00 95.00 105 GLU A CA 1
ATOM 805 C C . GLU A 1 105 ? 17.850 7.498 -14.073 1.00 95.00 105 GLU A C 1
ATOM 807 O O . GLU A 1 105 ? 17.667 8.700 -14.254 1.00 95.00 105 GLU A O 1
ATOM 812 N N . ALA A 1 106 ? 17.677 6.605 -15.050 1.00 92.25 106 ALA A N 1
ATOM 813 C CA . ALA A 1 106 ? 17.244 6.959 -16.402 1.00 92.25 106 ALA A CA 1
ATOM 814 C C . ALA A 1 106 ? 15.898 7.704 -16.402 1.00 92.25 106 ALA A C 1
ATOM 816 O O . ALA A 1 106 ? 15.750 8.737 -17.054 1.00 92.25 106 ALA A O 1
ATOM 817 N N . ALA A 1 107 ? 14.929 7.235 -15.607 1.00 92.50 107 ALA A N 1
ATOM 818 C CA . ALA A 1 107 ? 13.640 7.905 -15.456 1.00 92.50 107 ALA A CA 1
ATOM 819 C C . ALA A 1 107 ? 13.769 9.298 -14.809 1.00 92.50 107 ALA A C 1
ATOM 821 O O . ALA A 1 107 ? 13.067 10.225 -15.212 1.00 92.50 107 ALA A O 1
ATOM 822 N N . ALA A 1 108 ? 14.671 9.464 -13.834 1.00 93.31 108 ALA A N 1
ATOM 823 C CA . ALA A 1 108 ? 14.955 10.759 -13.214 1.00 93.31 108 ALA A CA 1
ATOM 824 C C . ALA A 1 108 ? 15.621 11.740 -14.194 1.00 93.31 108 ALA A C 1
ATOM 826 O O . ALA A 1 108 ? 15.326 12.934 -14.156 1.00 93.31 108 ALA A O 1
ATOM 827 N N . ASN A 1 109 ? 16.454 11.229 -15.103 1.00 92.69 109 ASN A N 1
ATOM 828 C CA . ASN A 1 109 ? 17.109 11.998 -16.162 1.00 92.69 109 ASN A CA 1
ATOM 829 C C . ASN A 1 109 ? 16.211 12.243 -17.393 1.00 92.69 109 ASN A C 1
ATOM 831 O O . ASN A 1 109 ? 16.677 12.807 -18.379 1.00 92.69 109 ASN A O 1
ATOM 835 N N . LEU A 1 110 ? 14.926 11.860 -17.335 1.00 92.56 110 LEU A N 1
ATOM 836 C CA . LEU A 1 110 ? 13.950 11.957 -18.433 1.00 92.56 110 LEU A CA 1
ATOM 837 C C . LEU A 1 110 ? 14.315 11.122 -19.676 1.00 92.56 110 LEU A C 1
ATOM 839 O O . LEU A 1 110 ? 13.784 11.346 -20.765 1.00 92.56 110 LEU A O 1
ATOM 843 N N . GLU A 1 111 ? 15.177 10.118 -19.522 1.00 92.81 111 GLU A N 1
ATOM 844 C CA . GLU A 1 111 ? 15.544 9.180 -20.581 1.00 92.81 111 GLU A CA 1
ATOM 845 C C . GLU A 1 111 ? 14.556 8.002 -20.622 1.00 92.81 111 GLU A C 1
ATOM 847 O O . GLU A 1 111 ? 14.832 6.876 -20.203 1.00 92.81 111 GLU A O 1
ATOM 852 N N . PHE A 1 112 ? 13.344 8.256 -21.113 1.00 90.00 112 PHE A N 1
ATOM 853 C CA . PHE A 1 112 ? 12.273 7.255 -21.064 1.00 90.00 112 PHE A CA 1
ATOM 854 C C . PHE A 1 112 ? 12.521 6.037 -21.958 1.00 90.00 112 PHE A C 1
ATOM 856 O O . PHE A 1 112 ? 12.085 4.938 -21.622 1.00 90.00 112 PHE A O 1
ATOM 863 N N . GLU A 1 113 ? 13.259 6.192 -23.058 1.00 91.25 113 GLU A N 1
ATOM 864 C CA . GLU A 1 113 ? 13.622 5.066 -23.923 1.00 91.25 113 GLU A CA 1
ATOM 865 C C . GLU A 1 113 ? 14.543 4.071 -23.214 1.00 91.25 113 GLU A C 1
ATOM 867 O O . GLU A 1 113 ? 14.337 2.858 -23.292 1.00 91.25 113 GLU A O 1
ATOM 872 N N . THR A 1 114 ? 15.562 4.570 -22.509 1.00 86.69 114 THR A N 1
ATOM 873 C CA . THR A 1 114 ? 16.510 3.722 -21.779 1.00 86.69 114 THR A CA 1
ATOM 874 C C . THR A 1 114 ? 15.817 3.082 -20.578 1.00 86.69 114 THR A C 1
ATOM 876 O O . THR A 1 114 ? 15.945 1.873 -20.380 1.00 86.69 114 THR A O 1
ATOM 879 N N . ALA A 1 115 ? 14.975 3.832 -19.860 1.00 90.19 115 ALA A N 1
ATOM 880 C CA . ALA A 1 115 ? 14.144 3.294 -18.784 1.00 90.19 115 ALA A CA 1
ATOM 881 C C . ALA A 1 115 ? 13.175 2.197 -19.272 1.00 90.19 115 ALA A C 1
ATOM 883 O O . ALA A 1 115 ? 13.027 1.168 -18.611 1.00 90.19 115 ALA A O 1
ATOM 884 N N . ALA A 1 116 ? 12.545 2.368 -20.439 1.00 92.00 116 ALA A N 1
ATOM 885 C CA . ALA A 1 116 ? 11.654 1.364 -21.020 1.00 92.00 116 ALA A CA 1
ATOM 886 C C . ALA A 1 116 ? 12.400 0.071 -21.384 1.00 92.00 116 ALA A C 1
ATOM 888 O O . ALA A 1 116 ? 11.926 -1.017 -21.055 1.00 92.00 116 ALA A O 1
ATOM 889 N N . ARG A 1 117 ? 13.596 0.179 -21.981 1.00 90.12 117 ARG A N 1
ATOM 890 C CA . ARG A 1 117 ? 14.445 -0.989 -22.277 1.00 90.12 117 ARG A CA 1
ATOM 891 C C . ARG A 1 117 ? 14.847 -1.732 -21.004 1.00 90.12 117 ARG A C 1
ATOM 893 O O . ARG A 1 117 ? 14.732 -2.953 -20.951 1.00 90.12 117 ARG A O 1
ATOM 900 N N . LEU A 1 118 ? 15.271 -1.004 -19.968 1.00 91.69 118 LEU A N 1
ATOM 901 C CA . LEU A 1 118 ? 15.653 -1.593 -18.681 1.00 91.69 118 LEU A CA 1
ATOM 902 C C . LEU A 1 118 ? 14.469 -2.297 -18.006 1.00 91.69 118 LEU A C 1
ATOM 904 O O . LEU A 1 118 ? 14.621 -3.410 -17.510 1.00 91.69 118 LEU A O 1
ATOM 908 N N . ARG A 1 119 ? 13.271 -1.701 -18.053 1.00 91.75 119 ARG A N 1
ATOM 909 C CA . ARG A 1 119 ? 12.032 -2.323 -17.563 1.00 91.75 119 ARG A CA 1
ATOM 910 C C . ARG A 1 119 ? 11.747 -3.656 -18.253 1.00 91.75 119 ARG A C 1
ATOM 912 O O . ARG A 1 119 ? 11.358 -4.616 -17.590 1.00 91.75 119 ARG A O 1
ATOM 919 N N . ASP A 1 120 ? 11.880 -3.703 -19.573 1.00 92.50 120 ASP A N 1
ATOM 920 C CA . ASP A 1 120 ? 11.553 -4.901 -20.345 1.00 92.50 120 ASP A CA 1
ATOM 921 C C . ASP A 1 120 ? 12.591 -6.014 -20.120 1.00 92.50 120 ASP A C 1
ATOM 923 O O . ASP A 1 120 ? 12.208 -7.178 -19.985 1.00 92.50 120 ASP A O 1
ATOM 927 N N . GLU A 1 121 ? 13.869 -5.668 -19.928 1.00 86.56 121 GLU A N 1
ATOM 928 C CA . GLU A 1 121 ? 14.894 -6.643 -19.532 1.00 86.56 121 GLU A CA 1
ATOM 929 C C . GLU A 1 121 ? 14.671 -7.174 -18.107 1.00 86.56 121 GLU A C 1
ATOM 931 O O . GLU A 1 121 ? 14.750 -8.382 -17.885 1.00 86.56 121 GLU A O 1
ATOM 936 N N . ILE A 1 122 ? 14.296 -6.317 -17.146 1.00 90.44 122 ILE A N 1
ATOM 937 C CA . ILE A 1 122 ? 13.931 -6.754 -15.785 1.00 90.44 122 ILE A CA 1
ATOM 938 C C . ILE A 1 122 ? 12.779 -7.764 -15.836 1.00 90.44 122 ILE A C 1
ATOM 940 O O . ILE A 1 122 ? 12.852 -8.818 -15.201 1.00 90.44 122 ILE A O 1
ATOM 944 N N . LYS A 1 123 ? 11.734 -7.487 -16.627 1.00 90.06 123 LYS A N 1
ATOM 945 C CA . LYS A 1 123 ? 10.602 -8.412 -16.805 1.00 90.06 123 LYS A CA 1
ATOM 946 C C . LYS A 1 123 ? 11.039 -9.748 -17.403 1.00 90.06 123 LYS A C 1
ATOM 948 O O . LYS A 1 123 ? 10.572 -10.791 -16.950 1.00 90.06 123 LYS A O 1
ATOM 953 N N . ARG A 1 124 ? 11.937 -9.731 -18.394 1.00 85.88 124 ARG A N 1
ATOM 954 C CA . ARG A 1 124 ? 12.483 -10.946 -19.019 1.00 85.88 124 ARG A CA 1
ATOM 955 C C . ARG A 1 124 ? 13.236 -11.806 -18.006 1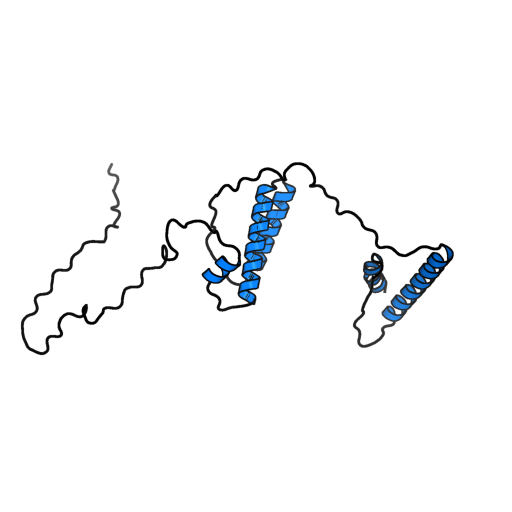.00 85.88 124 ARG A C 1
ATOM 957 O O . ARG A 1 124 ? 13.006 -13.011 -17.935 1.00 85.88 124 ARG A O 1
ATOM 964 N N . LEU A 1 125 ? 14.093 -11.184 -17.197 1.00 85.38 125 LEU A N 1
ATOM 965 C CA . LEU A 1 125 ? 14.876 -11.862 -16.162 1.00 85.38 125 LEU A CA 1
ATOM 966 C C . LEU A 1 125 ? 13.992 -12.438 -15.048 1.00 85.38 125 LEU A C 1
ATOM 968 O O . LEU A 1 125 ? 14.215 -13.569 -14.624 1.00 85.38 125 LEU A O 1
ATOM 972 N N . GLN A 1 126 ? 12.958 -11.709 -14.620 1.00 83.38 126 GLN A N 1
ATOM 973 C CA . GLN A 1 126 ? 11.985 -12.195 -13.633 1.00 83.38 126 GLN A CA 1
ATOM 974 C C . GLN A 1 126 ? 11.159 -13.376 -14.161 1.00 83.38 126 GLN A C 1
ATOM 976 O O . GLN A 1 126 ? 10.937 -14.347 -13.441 1.00 83.38 126 GLN A O 1
ATO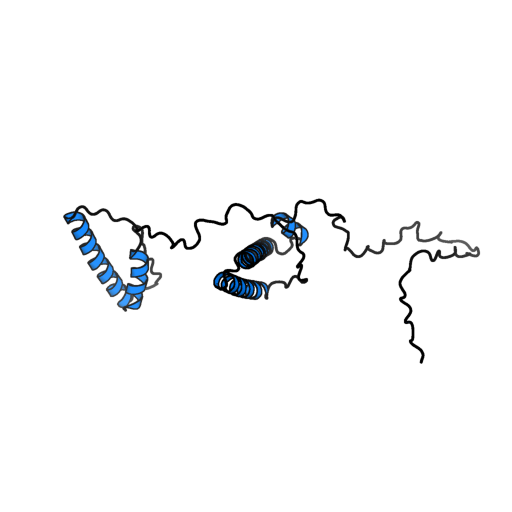M 981 N N . ALA A 1 127 ? 10.731 -13.325 -15.426 1.00 83.62 127 ALA A N 1
ATOM 982 C CA . ALA A 1 127 ? 10.025 -14.437 -16.060 1.00 83.62 127 ALA A CA 1
ATOM 983 C C . ALA A 1 127 ? 10.916 -15.685 -16.174 1.00 83.62 127 ALA A C 1
ATOM 985 O O . ALA A 1 127 ? 10.451 -16.798 -15.930 1.00 83.62 127 ALA A O 1
ATOM 986 N N . ALA A 1 128 ? 12.201 -15.503 -16.491 1.00 79.88 128 ALA A N 1
ATOM 987 C CA . ALA A 1 128 ? 13.174 -16.589 -16.510 1.00 79.88 128 ALA A CA 1
ATOM 988 C C . ALA A 1 128 ? 13.423 -17.174 -15.107 1.00 79.88 128 ALA A C 1
ATOM 990 O O . ALA A 1 128 ? 13.484 -18.393 -14.977 1.00 79.88 128 ALA A O 1
ATOM 991 N N . GLU A 1 129 ? 13.518 -16.346 -14.055 1.00 80.50 129 GLU A N 1
ATOM 992 C CA . GLU A 1 129 ? 13.638 -16.820 -12.663 1.00 80.50 129 GLU A CA 1
ATOM 993 C C . GLU A 1 129 ? 12.444 -17.693 -12.272 1.00 80.50 129 GLU A C 1
ATOM 995 O O . GLU A 1 129 ? 12.630 -18.790 -11.748 1.00 80.50 129 GLU A O 1
ATOM 1000 N N . LEU A 1 130 ? 11.228 -17.228 -12.570 1.00 78.19 130 LEU A N 1
ATOM 1001 C CA . LEU A 1 130 ? 10.001 -17.958 -12.268 1.00 78.19 130 LEU A CA 1
ATOM 1002 C C . LEU A 1 130 ? 9.956 -19.303 -13.004 1.00 78.19 130 LEU A C 1
ATOM 1004 O O . LEU A 1 130 ? 9.701 -20.335 -12.395 1.00 78.19 130 LEU A O 1
ATOM 1008 N N . ALA A 1 131 ? 10.288 -19.308 -14.294 1.00 73.19 131 ALA A N 1
ATOM 1009 C CA . ALA A 1 131 ? 10.268 -20.521 -15.099 1.00 73.19 131 ALA A CA 1
ATOM 1010 C C . ALA A 1 131 ? 11.353 -21.542 -14.690 1.00 73.19 131 ALA A C 1
ATOM 1012 O O . ALA A 1 131 ? 11.123 -22.745 -14.795 1.00 73.19 131 ALA A O 1
ATOM 1013 N N . ILE A 1 132 ? 12.510 -21.084 -14.192 1.00 70.50 132 ILE A N 1
ATOM 1014 C CA . ILE A 1 132 ? 13.553 -21.949 -13.608 1.00 70.50 132 ILE A CA 1
ATOM 1015 C C . ILE A 1 132 ? 13.122 -22.487 -12.235 1.00 70.50 132 ILE A C 1
ATOM 1017 O O . ILE A 1 132 ? 13.460 -23.618 -11.887 1.00 70.50 132 ILE A O 1
ATOM 1021 N N . ALA A 1 133 ? 12.393 -21.693 -11.443 1.00 68.94 133 ALA A N 1
ATOM 1022 C CA . ALA A 1 133 ? 11.854 -22.132 -10.158 1.00 68.94 133 ALA A CA 1
ATOM 1023 C C . ALA A 1 133 ? 10.774 -23.216 -10.323 1.00 68.94 133 ALA A C 1
ATOM 1025 O O . ALA A 1 133 ? 10.716 -24.139 -9.510 1.00 68.94 133 ALA A O 1
ATOM 1026 N N . ASP A 1 134 ? 9.963 -23.121 -11.381 1.00 66.31 134 ASP A N 1
ATOM 1027 C CA . ASP A 1 134 ? 8.909 -24.090 -11.696 1.00 66.31 134 ASP A CA 1
ATOM 1028 C C . ASP A 1 134 ? 9.458 -25.412 -12.270 1.00 66.31 134 ASP A C 1
ATOM 1030 O O . ASP A 1 134 ? 8.908 -26.477 -11.985 1.00 66.31 134 ASP A O 1
ATOM 1034 N N . ASP A 1 135 ? 10.550 -25.376 -13.047 1.00 63.09 135 ASP A N 1
ATOM 1035 C CA . ASP A 1 135 ? 11.220 -26.575 -13.571 1.00 63.09 135 ASP A CA 1
ATOM 1036 C C . ASP A 1 135 ? 12.758 -26.417 -13.593 1.00 63.09 135 ASP A C 1
ATOM 1038 O O . ASP A 1 135 ? 13.321 -25.834 -14.528 1.00 63.09 135 ASP A O 1
ATOM 1042 N N . PRO A 1 136 ? 13.479 -26.981 -12.603 1.00 61.75 136 PRO A N 1
ATOM 1043 C CA . PRO A 1 136 ? 14.931 -26.844 -12.493 1.00 61.75 136 PRO A CA 1
ATOM 1044 C C . PRO A 1 136 ? 15.716 -27.637 -13.556 1.00 61.75 136 PRO A C 1
ATOM 1046 O O . PRO A 1 136 ? 16.942 -27.522 -13.612 1.00 61.75 136 PRO A O 1
ATOM 1049 N N . LEU A 1 137 ? 15.049 -28.458 -14.378 1.00 60.53 137 LEU A N 1
ATOM 1050 C CA . LEU A 1 137 ? 15.658 -29.282 -15.431 1.00 60.53 137 LEU A CA 1
ATOM 1051 C C . LEU A 1 137 ? 15.282 -28.827 -16.853 1.00 60.53 137 LEU A C 1
ATOM 1053 O O . LEU A 1 137 ? 15.763 -29.425 -17.823 1.00 60.53 137 LEU A O 1
ATOM 1057 N N . ALA A 1 138 ? 14.468 -27.777 -17.000 1.00 59.41 138 ALA A N 1
ATOM 1058 C CA . ALA A 1 138 ? 14.084 -27.243 -18.303 1.00 59.41 138 ALA A CA 1
ATOM 1059 C C . ALA A 1 138 ? 15.312 -26.742 -19.087 1.00 59.41 138 ALA A C 1
ATOM 1061 O O . ALA A 1 138 ? 16.156 -26.002 -18.571 1.00 59.41 138 ALA A O 1
ATOM 1062 N N . ARG A 1 139 ? 15.431 -27.137 -20.365 1.00 58.94 139 ARG A N 1
ATOM 1063 C CA . ARG A 1 139 ? 16.523 -26.657 -21.228 1.00 58.94 139 ARG A CA 1
ATOM 1064 C C . ARG A 1 139 ? 16.333 -25.166 -21.513 1.00 58.94 139 ARG A C 1
ATOM 1066 O O . ARG A 1 139 ? 15.219 -24.730 -21.778 1.00 58.94 139 ARG A O 1
ATOM 1073 N N . GLN A 1 140 ? 17.433 -24.408 -21.532 1.00 55.00 140 GLN A N 1
ATOM 1074 C CA . GLN A 1 140 ? 17.441 -22.953 -21.766 1.00 55.00 140 GLN A CA 1
ATOM 1075 C C . GLN A 1 140 ? 16.642 -22.525 -23.012 1.00 55.00 140 GLN A C 1
ATOM 1077 O O . GLN A 1 140 ? 15.954 -21.512 -22.970 1.00 55.00 140 GLN A O 1
ATOM 1082 N N . GLU A 1 141 ? 16.654 -23.335 -24.073 1.00 55.72 141 GLU A N 1
ATOM 1083 C CA . GLU A 1 141 ? 15.891 -23.092 -25.308 1.00 55.72 141 GLU A CA 1
ATOM 1084 C C . GLU A 1 141 ? 14.367 -23.049 -25.073 1.00 55.72 141 GLU A C 1
ATOM 1086 O O . GLU A 1 141 ? 13.676 -22.184 -25.599 1.00 55.72 141 GLU A O 1
ATOM 1091 N N . GLU A 1 142 ? 13.836 -23.929 -24.221 1.00 57.53 142 GLU A N 1
ATOM 1092 C CA . GLU A 1 142 ? 12.395 -24.020 -23.943 1.00 57.53 142 GLU A CA 1
ATOM 1093 C C . GLU A 1 142 ? 11.906 -22.851 -23.066 1.00 57.53 142 GLU A C 1
ATOM 1095 O O . GLU A 1 142 ? 10.733 -22.473 -23.111 1.00 57.53 142 GLU A O 1
ATOM 1100 N N . LEU A 1 143 ? 12.815 -22.259 -22.281 1.00 56.38 143 LEU A N 1
ATOM 1101 C CA . LEU A 1 143 ? 12.562 -21.078 -21.455 1.00 56.38 143 LEU A CA 1
ATOM 1102 C C . LEU A 1 143 ? 12.523 -19.799 -22.304 1.00 56.38 143 LEU A C 1
ATOM 1104 O O . LEU A 1 143 ? 11.637 -18.968 -22.109 1.00 56.38 143 LEU A O 1
ATOM 1108 N N . GLU A 1 144 ? 13.435 -19.658 -23.271 1.00 55.59 144 GLU A N 1
ATOM 1109 C CA . GLU A 1 144 ? 13.463 -18.523 -24.206 1.00 55.59 144 GLU A CA 1
ATOM 1110 C C . GLU A 1 144 ? 12.229 -18.494 -25.121 1.00 55.59 144 GLU A C 1
ATOM 1112 O O . GLU A 1 144 ? 11.669 -17.423 -25.375 1.00 55.59 144 GLU A O 1
ATOM 1117 N N . ASP A 1 145 ? 11.748 -19.663 -25.549 1.00 60.97 145 ASP A N 1
ATOM 1118 C CA . ASP A 1 145 ? 10.537 -19.778 -26.363 1.00 60.97 145 ASP A CA 1
ATOM 1119 C C . ASP A 1 145 ? 9.260 -19.443 -25.563 1.00 60.97 145 ASP A C 1
ATOM 1121 O O . ASP A 1 145 ? 8.366 -18.769 -26.083 1.00 60.97 145 ASP A O 1
ATOM 1125 N N . ARG A 1 146 ? 9.173 -19.826 -24.276 1.00 60.00 146 ARG A N 1
ATOM 1126 C CA . ARG A 1 146 ? 8.046 -19.443 -23.393 1.00 60.00 146 ARG A CA 1
ATOM 1127 C C . ARG A 1 146 ? 8.071 -17.970 -22.992 1.00 60.00 146 ARG A C 1
ATOM 1129 O O . ARG A 1 146 ? 7.010 -17.364 -22.869 1.00 60.00 146 ARG A O 1
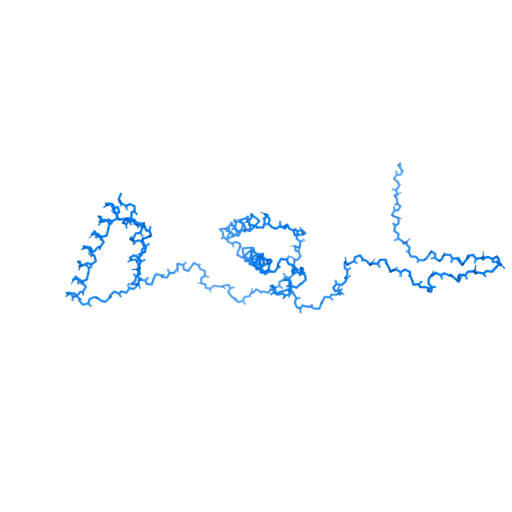ATOM 1136 N N . ALA A 1 147 ? 9.257 -17.393 -22.801 1.00 59.81 147 ALA A N 1
ATOM 1137 C CA . ALA A 1 147 ? 9.437 -15.993 -22.411 1.00 59.81 147 ALA A CA 1
ATOM 1138 C C . ALA A 1 147 ? 9.216 -14.992 -23.566 1.00 59.81 147 ALA A C 1
ATOM 1140 O O . ALA A 1 147 ? 9.348 -13.786 -23.361 1.00 59.81 147 ALA A O 1
ATOM 1141 N N . GLY A 1 148 ? 8.853 -15.465 -24.766 1.00 53.31 148 GLY A N 1
ATOM 1142 C CA . GLY A 1 148 ? 8.514 -14.612 -25.906 1.00 53.31 148 GLY A CA 1
ATOM 1143 C C . GLY A 1 148 ? 9.702 -14.240 -26.794 1.00 53.31 148 GLY A C 1
ATOM 1144 O O . GLY A 1 148 ? 9.780 -13.105 -27.263 1.00 53.31 148 GLY A O 1
ATOM 1145 N N . GLY A 1 149 ? 10.618 -15.181 -27.046 1.00 57.41 149 GLY A N 1
ATOM 1146 C CA . GLY A 1 149 ? 11.726 -15.008 -27.985 1.00 57.41 149 GLY A CA 1
ATOM 1147 C C . GLY A 1 149 ? 11.301 -14.573 -29.400 1.00 57.41 149 GLY A C 1
ATOM 1148 O O . GLY A 1 149 ? 10.202 -14.855 -29.883 1.00 57.41 149 GLY A O 1
ATOM 1149 N N . TYR A 1 150 ? 12.203 -13.855 -30.071 1.00 51.31 150 TYR A N 1
ATOM 1150 C CA . TYR A 1 150 ? 12.051 -13.279 -31.411 1.00 51.31 150 TYR A CA 1
ATOM 1151 C C . TYR A 1 150 ? 11.495 -14.279 -32.452 1.00 51.31 150 TYR A C 1
ATOM 1153 O O . TYR A 1 150 ? 12.105 -15.314 -32.727 1.00 51.31 150 TYR A O 1
ATOM 1161 N N . ARG A 1 151 ? 10.352 -13.935 -33.070 1.00 51.62 151 ARG A N 1
ATOM 1162 C CA . ARG A 1 151 ? 9.610 -14.737 -34.072 1.00 51.62 151 ARG A CA 1
ATOM 1163 C C . ARG A 1 151 ? 9.979 -14.426 -35.539 1.00 51.62 151 ARG A C 1
ATOM 1165 O O . ARG A 1 151 ? 9.151 -14.605 -36.426 1.00 51.62 151 ARG A O 1
ATOM 1172 N N . GLY A 1 152 ? 11.180 -13.914 -35.810 1.00 60.78 152 GLY A N 1
ATOM 1173 C CA . GLY A 1 152 ? 11.663 -13.684 -37.181 1.00 60.78 152 GLY A CA 1
ATOM 1174 C C . GLY A 1 152 ? 12.459 -14.865 -37.753 1.00 60.78 152 GLY A C 1
ATOM 1175 O O . GLY A 1 152 ? 12.934 -15.728 -37.012 1.00 60.78 152 GLY A O 1
ATOM 1176 N N . GLU A 1 153 ? 12.635 -14.892 -39.079 1.00 47.44 153 GLU A N 1
ATOM 1177 C CA . GLU A 1 153 ? 13.497 -15.865 -39.763 1.00 47.44 153 GLU A CA 1
ATOM 1178 C C . GLU A 1 153 ? 14.960 -15.675 -39.336 1.00 47.44 153 GLU A C 1
ATOM 1180 O O . GLU A 1 153 ? 15.613 -14.679 -39.653 1.00 47.44 153 GLU A O 1
ATOM 1185 N N . ARG A 1 154 ? 15.502 -16.646 -38.595 1.00 56.91 154 ARG A N 1
ATOM 1186 C CA . ARG A 1 154 ? 16.918 -16.652 -38.218 1.00 56.91 154 ARG A CA 1
ATOM 1187 C C . ARG A 1 154 ? 17.743 -17.048 -39.447 1.00 56.91 154 ARG A C 1
ATOM 1189 O O . ARG A 1 154 ? 17.568 -18.137 -39.984 1.00 56.91 154 ARG A O 1
ATOM 1196 N N . LYS A 1 155 ? 18.690 -16.195 -39.861 1.00 45.88 155 LYS A N 1
ATOM 1197 C CA . LYS A 1 155 ? 19.608 -16.438 -41.000 1.00 45.88 155 LYS A CA 1
ATOM 1198 C C . LYS A 1 155 ? 20.454 -17.716 -40.850 1.00 45.88 155 LYS A C 1
ATOM 1200 O O . LYS A 1 155 ? 20.946 -18.251 -41.839 1.00 45.88 155 LYS A O 1
ATOM 1205 N N . TYR A 1 156 ? 20.610 -18.208 -39.623 1.00 52.78 156 TYR A N 1
ATOM 1206 C CA . TYR A 1 156 ? 21.260 -19.474 -39.308 1.00 52.78 156 TYR A CA 1
ATOM 1207 C C . TYR A 1 156 ? 20.354 -20.270 -38.356 1.00 52.78 156 TYR A C 1
ATOM 1209 O O . TYR A 1 156 ? 19.805 -19.702 -37.412 1.00 52.78 156 TYR A O 1
ATOM 1217 N N . GLY A 1 157 ? 20.167 -21.569 -38.621 1.00 57.97 157 GLY A N 1
ATOM 1218 C CA . GLY A 1 157 ? 19.337 -22.450 -37.787 1.00 57.97 157 GLY A CA 1
ATOM 1219 C C . GLY A 1 157 ? 19.865 -22.592 -36.353 1.00 57.97 157 GLY A C 1
ATOM 1220 O O . GLY A 1 157 ? 21.002 -22.226 -36.061 1.00 57.97 157 GLY A O 1
ATOM 1221 N N . SER A 1 158 ? 19.062 -23.177 -35.461 1.00 56.16 158 SER A N 1
ATOM 1222 C CA . SER A 1 158 ? 19.373 -23.360 -34.026 1.00 56.16 158 SER A CA 1
ATOM 1223 C C . SER A 1 158 ? 20.711 -24.058 -33.733 1.00 56.16 158 SER A C 1
ATOM 1225 O O . SER A 1 158 ? 21.271 -23.904 -32.655 1.00 56.16 158 SER A O 1
ATOM 1227 N N . ALA A 1 159 ? 21.273 -24.777 -34.705 1.00 55.47 159 ALA A N 1
ATOM 1228 C CA . ALA A 1 159 ? 22.550 -25.472 -34.584 1.00 55.47 159 ALA A CA 1
ATOM 1229 C C . ALA A 1 159 ? 23.800 -24.629 -34.918 1.00 55.47 159 ALA A C 1
ATOM 1231 O O . ALA A 1 159 ? 24.907 -25.165 -34.882 1.00 55.47 159 ALA A O 1
ATOM 1232 N N . ALA A 1 160 ? 23.661 -23.340 -35.248 1.00 51.81 160 ALA A N 1
ATOM 1233 C CA . ALA A 1 160 ? 24.750 -22.521 -35.798 1.00 51.81 160 ALA A CA 1
ATOM 1234 C C . ALA A 1 160 ? 25.993 -22.387 -34.895 1.00 51.81 160 ALA A C 1
ATOM 1236 O O . ALA A 1 160 ? 27.086 -22.169 -35.410 1.00 51.81 160 ALA A O 1
ATOM 1237 N N . ASN A 1 161 ? 25.836 -22.561 -33.578 1.00 53.53 161 ASN A N 1
ATOM 1238 C CA . ASN A 1 161 ? 26.915 -22.433 -32.593 1.00 53.53 161 ASN A CA 1
ATOM 1239 C C . ASN A 1 161 ? 27.174 -23.708 -31.774 1.00 53.53 161 ASN A C 1
ATOM 1241 O O . ASN A 1 161 ? 27.953 -23.667 -30.821 1.00 53.53 161 ASN A O 1
ATOM 1245 N N . LEU A 1 162 ? 26.563 -24.851 -32.116 1.00 47.88 162 LEU A N 1
ATOM 1246 C CA . LEU A 1 162 ? 26.937 -26.097 -31.448 1.00 47.88 162 LEU A CA 1
ATOM 1247 C C . LEU A 1 162 ? 28.290 -26.582 -31.987 1.00 47.88 162 LEU A C 1
ATOM 1249 O O . LEU A 1 162 ? 28.469 -26.657 -33.206 1.00 47.88 162 LE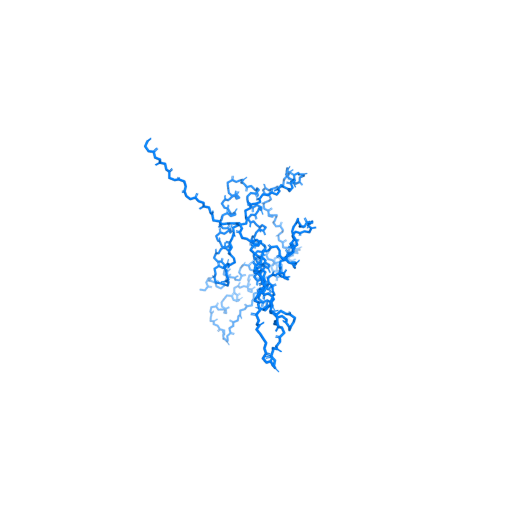U A O 1
ATOM 1253 N N . PRO A 1 163 ? 29.241 -26.975 -31.116 1.00 46.22 163 PRO A N 1
ATOM 1254 C CA . PRO A 1 163 ? 30.424 -27.680 -31.578 1.00 46.22 163 PRO A CA 1
ATOM 1255 C C . PRO A 1 163 ? 29.948 -28.935 -32.311 1.00 46.22 163 PRO A C 1
ATOM 1257 O O . PRO A 1 163 ? 29.241 -29.769 -31.739 1.00 46.22 163 PRO A O 1
ATOM 1260 N N . THR A 1 164 ? 30.296 -29.057 -33.594 1.00 54.81 164 THR A N 1
ATOM 1261 C CA . THR A 1 164 ? 29.960 -30.233 -34.399 1.00 54.81 164 THR A CA 1
ATOM 1262 C C . THR A 1 164 ? 30.485 -31.457 -33.662 1.00 54.81 164 THR A C 1
ATOM 1264 O O . THR A 1 164 ? 31.702 -31.628 -33.540 1.00 54.81 164 THR A O 1
ATOM 1267 N N . ARG A 1 165 ? 29.586 -32.282 -33.109 1.00 54.34 165 ARG A N 1
ATOM 1268 C CA . ARG A 1 165 ? 29.984 -33.509 -32.413 1.00 54.34 165 ARG A CA 1
ATOM 1269 C C . ARG A 1 165 ? 30.846 -34.320 -33.373 1.00 54.34 165 ARG A C 1
ATOM 1271 O O . ARG A 1 165 ? 30.438 -34.565 -34.507 1.00 54.34 165 ARG A O 1
ATOM 1278 N N . VAL A 1 166 ? 32.033 -34.728 -32.924 1.00 59.09 166 VAL A N 1
ATOM 1279 C CA . VAL A 1 166 ? 32.869 -35.665 -33.679 1.00 59.09 166 VAL A CA 1
ATOM 1280 C C . VAL A 1 166 ? 32.032 -36.926 -33.881 1.00 59.09 166 VAL A C 1
ATOM 1282 O O . VAL A 1 166 ? 31.681 -37.605 -32.914 1.00 59.09 166 VAL A O 1
ATOM 1285 N N . ARG A 1 167 ? 31.628 -37.184 -35.129 1.00 63.34 167 ARG A N 1
ATOM 1286 C CA . ARG A 1 167 ? 30.841 -38.364 -35.493 1.00 63.34 167 ARG A CA 1
ATOM 1287 C C . ARG A 1 167 ? 31.627 -39.601 -35.058 1.00 63.34 167 ARG A C 1
ATOM 1289 O O . ARG A 1 167 ? 32.801 -39.729 -35.401 1.00 63.34 167 ARG A O 1
ATOM 1296 N N . LYS A 1 168 ? 30.995 -40.494 -34.289 1.00 51.97 168 LYS A N 1
ATOM 1297 C CA . LYS A 1 168 ? 31.607 -41.781 -33.937 1.00 51.97 168 LYS A CA 1
ATOM 1298 C C . LYS A 1 168 ? 31.866 -42.569 -35.232 1.00 51.97 168 LYS A C 1
ATOM 1300 O O . LYS A 1 168 ? 30.948 -42.621 -36.055 1.00 51.97 168 LYS A O 1
ATOM 1305 N N . PRO A 1 169 ? 33.067 -43.146 -35.419 1.00 65.69 169 PRO A N 1
ATOM 1306 C CA . PRO A 1 169 ? 33.354 -43.985 -36.575 1.00 65.69 169 PRO A CA 1
ATOM 1307 C C . PRO A 1 169 ? 32.341 -45.125 -36.666 1.00 65.69 169 PRO A C 1
ATOM 1309 O O . PRO A 1 169 ? 31.993 -45.738 -35.656 1.00 65.69 169 PRO A O 1
ATOM 1312 N N . THR A 1 170 ? 31.840 -45.357 -37.870 1.00 68.69 170 THR A N 1
ATOM 1313 C CA . THR A 1 170 ? 30.983 -46.497 -38.200 1.00 68.69 170 THR A CA 1
ATOM 1314 C C . THR A 1 170 ? 31.838 -47.689 -38.634 1.00 68.69 170 THR A C 1
ATOM 1316 O O . THR A 1 170 ? 33.008 -47.508 -38.960 1.00 68.69 170 THR A O 1
ATOM 1319 N N . ASP A 1 171 ? 31.273 -48.898 -38.683 1.00 53.62 171 ASP A N 1
ATOM 1320 C CA . ASP A 1 171 ? 31.982 -50.097 -39.180 1.00 53.62 171 ASP A CA 1
ATOM 1321 C C . ASP A 1 171 ? 32.550 -49.916 -40.597 1.00 53.62 171 ASP A C 1
ATOM 1323 O O . ASP A 1 171 ? 33.541 -50.539 -40.950 1.00 53.62 171 ASP A O 1
ATOM 1327 N N . ALA A 1 172 ? 31.973 -49.020 -41.403 1.00 60.59 172 ALA A N 1
ATOM 1328 C CA . ALA A 1 172 ? 32.496 -48.671 -42.723 1.00 60.59 172 ALA A CA 1
ATOM 1329 C C . ALA A 1 172 ? 33.755 -47.778 -42.674 1.00 60.59 172 ALA A C 1
ATOM 1331 O O . ALA A 1 172 ? 34.530 -47.759 -43.627 1.00 60.59 172 ALA A O 1
ATOM 1332 N N . ASP A 1 173 ? 33.956 -47.034 -41.579 1.00 62.38 173 ASP A N 1
ATOM 1333 C CA . ASP A 1 173 ? 35.140 -46.195 -41.341 1.00 62.38 173 ASP A CA 1
ATOM 1334 C C . ASP A 1 173 ? 36.300 -47.008 -40.734 1.00 62.38 173 ASP A C 1
ATOM 1336 O O . ASP A 1 173 ? 37.463 -46.597 -40.791 1.00 62.38 173 ASP A O 1
ATOM 1340 N N . MET A 1 174 ? 35.990 -48.174 -40.161 1.00 63.72 174 MET A N 1
ATOM 1341 C CA . MET A 1 174 ? 36.960 -49.174 -39.733 1.00 63.72 174 MET A CA 1
ATOM 1342 C C . MET A 1 174 ? 37.293 -50.035 -40.954 1.00 63.72 174 MET A C 1
ATOM 1344 O O . MET A 1 174 ? 36.566 -50.962 -41.287 1.00 63.72 174 MET A O 1
ATOM 1348 N N . GLY A 1 175 ? 38.357 -49.670 -41.679 1.00 58.41 175 GLY A N 1
ATOM 1349 C CA . GLY A 1 175 ? 38.790 -50.369 -42.896 1.00 58.41 175 GLY A CA 1
ATOM 1350 C C . GLY A 1 175 ? 38.830 -51.903 -42.747 1.00 58.41 175 GLY A C 1
ATOM 1351 O O . GLY A 1 175 ? 38.900 -52.411 -41.628 1.00 58.41 175 GLY A O 1
ATOM 1352 N N . PRO A 1 176 ? 38.799 -52.654 -43.864 1.00 57.50 176 PRO A N 1
ATOM 1353 C CA . PRO A 1 176 ? 38.515 -54.087 -43.861 1.00 57.50 176 PRO A CA 1
ATOM 1354 C C . PRO A 1 176 ? 39.403 -54.837 -42.863 1.00 57.50 176 PRO A C 1
ATOM 1356 O O . PRO A 1 176 ? 40.631 -54.824 -42.971 1.00 57.50 176 PRO A O 1
ATOM 1359 N N . HIS A 1 177 ? 38.773 -55.479 -41.877 1.00 52.00 177 HIS A N 1
ATOM 1360 C CA . HIS A 1 177 ? 39.460 -56.318 -40.904 1.00 52.00 177 HIS A CA 1
ATOM 1361 C C . HIS A 1 177 ? 40.149 -57.473 -41.633 1.00 52.00 177 HIS A C 1
ATOM 1363 O O . HIS A 1 177 ? 39.497 -58.398 -42.116 1.00 52.00 177 HIS A O 1
ATOM 1369 N N . ASN A 1 178 ? 41.476 -57.415 -41.732 1.00 46.62 178 ASN A N 1
ATOM 1370 C CA . ASN A 1 178 ? 42.244 -58.446 -42.407 1.00 46.62 178 ASN A CA 1
ATOM 1371 C C . ASN A 1 178 ? 42.518 -59.621 -41.455 1.00 46.62 178 ASN A C 1
ATOM 1373 O O . ASN A 1 178 ? 43.501 -59.612 -40.716 1.00 46.62 178 ASN A O 1
ATOM 1377 N N . TRP A 1 179 ? 41.653 -60.638 -41.464 1.00 45.06 179 TRP A N 1
ATOM 1378 C CA . TRP A 1 179 ? 41.915 -61.930 -40.816 1.00 45.06 179 TRP A CA 1
ATOM 1379 C C . TRP A 1 179 ? 42.581 -62.909 -41.804 1.00 45.06 179 TRP A C 1
ATOM 1381 O O . TRP A 1 179 ? 42.074 -63.996 -42.065 1.00 45.06 179 TRP A O 1
ATOM 1391 N N . GLY A 1 180 ? 43.703 -62.503 -42.410 1.00 40.75 180 GLY A N 1
ATOM 1392 C CA . GLY A 1 180 ? 44.456 -63.337 -43.358 1.00 40.75 180 GLY A CA 1
ATOM 1393 C C . GLY A 1 180 ? 45.544 -62.560 -44.100 1.00 40.75 180 GLY A C 1
ATOM 1394 O O . GLY A 1 180 ? 45.261 -61.583 -44.774 1.00 40.75 180 GLY A O 1
ATOM 1395 N N . GLY A 1 181 ? 46.808 -62.962 -43.957 1.00 45.62 181 GLY A N 1
ATOM 1396 C CA . GLY A 1 181 ? 47.980 -62.190 -44.389 1.00 45.62 181 GLY A CA 1
ATOM 1397 C C . GLY A 1 181 ? 47.931 -61.647 -45.826 1.00 45.62 181 GLY A C 1
ATOM 1398 O O . GLY A 1 181 ? 47.760 -62.391 -46.787 1.00 45.62 181 GLY A O 1
ATOM 1399 N N . GLY A 1 182 ? 48.140 -60.335 -45.950 1.00 41.00 182 GLY A N 1
ATOM 1400 C CA . GLY A 1 182 ? 48.311 -59.601 -47.204 1.00 41.00 182 GLY A CA 1
ATOM 1401 C C . GLY A 1 182 ? 48.647 -58.135 -46.903 1.00 41.00 182 GLY A C 1
ATOM 1402 O O . GLY A 1 182 ? 48.028 -57.535 -46.025 1.00 41.00 182 GLY A O 1
ATOM 1403 N N . GLU A 1 183 ? 49.671 -57.582 -47.558 1.00 48.09 183 GLU A N 1
ATOM 1404 C CA . GLU A 1 183 ? 50.216 -56.239 -47.293 1.00 48.09 183 GLU A CA 1
ATOM 1405 C C . GLU A 1 183 ? 49.178 -55.123 -47.506 1.00 48.09 183 GLU A C 1
ATOM 1407 O O . GLU A 1 183 ? 48.646 -54.936 -48.601 1.00 48.09 183 GLU A O 1
ATOM 1412 N N . ALA A 1 184 ? 48.919 -54.331 -46.462 1.00 48.09 184 ALA A N 1
ATOM 1413 C CA . ALA A 1 184 ? 48.040 -53.169 -46.529 1.00 48.09 184 ALA A CA 1
ATOM 1414 C C . ALA A 1 184 ? 48.801 -51.934 -47.040 1.00 48.09 184 ALA A C 1
ATOM 1416 O O . ALA A 1 184 ? 49.761 -51.481 -46.417 1.00 48.09 184 ALA A O 1
ATOM 1417 N N . ARG A 1 185 ? 48.333 -51.328 -48.138 1.00 49.78 185 ARG A N 1
ATOM 1418 C CA . ARG A 1 185 ? 48.705 -49.953 -48.508 1.00 49.78 185 ARG A CA 1
ATOM 1419 C C . ARG A 1 185 ? 47.676 -48.987 -47.908 1.00 49.78 185 ARG A C 1
ATOM 1421 O O . ARG A 1 185 ? 46.500 -49.108 -48.249 1.00 49.78 185 ARG A O 1
ATOM 1428 N N . PRO A 1 186 ? 48.061 -48.033 -47.041 1.00 48.78 186 PRO A N 1
ATOM 1429 C CA . PRO A 1 186 ? 47.116 -47.047 -46.530 1.00 48.78 186 PRO A CA 1
ATOM 1430 C C . PRO A 1 186 ? 46.659 -46.114 -47.660 1.00 48.78 186 PRO A C 1
ATOM 1432 O O . PRO A 1 186 ? 47.478 -45.582 -48.411 1.00 48.78 186 PRO A O 1
ATOM 1435 N N . LEU A 1 187 ? 45.346 -45.898 -47.773 1.00 47.62 187 LEU A N 1
ATOM 1436 C CA . LEU A 1 187 ? 44.779 -44.866 -48.641 1.00 47.62 187 LEU A CA 1
ATOM 1437 C C . LEU A 1 187 ? 45.229 -43.483 -48.143 1.00 47.62 187 LEU A C 1
ATOM 1439 O O . LEU A 1 187 ? 45.167 -43.181 -46.950 1.00 47.62 187 LEU A O 1
ATOM 1443 N N . GLY A 1 188 ? 45.718 -42.655 -49.068 1.00 41.91 188 GLY A N 1
ATOM 1444 C CA . GLY A 1 188 ? 46.256 -41.329 -48.779 1.00 41.91 188 GLY A CA 1
ATOM 1445 C C . GLY A 1 188 ? 45.229 -40.427 -48.097 1.00 41.91 188 GLY A C 1
ATOM 1446 O O . GLY A 1 188 ? 44.124 -40.219 -48.594 1.00 41.91 188 GLY A O 1
ATOM 1447 N N . ARG A 1 189 ? 45.612 -39.866 -46.950 1.00 46.03 189 ARG A N 1
ATOM 1448 C CA . ARG A 1 189 ? 44.818 -38.889 -46.203 1.00 46.03 189 ARG A CA 1
ATOM 1449 C C . ARG A 1 189 ? 44.649 -37.621 -47.046 1.00 46.03 189 ARG A C 1
ATOM 1451 O O . ARG A 1 189 ? 45.610 -36.882 -47.237 1.00 46.03 189 ARG A O 1
ATOM 1458 N N . SER A 1 190 ? 43.438 -37.333 -47.517 1.00 43.62 190 SER A N 1
ATOM 1459 C CA . SER A 1 190 ? 43.124 -36.053 -48.156 1.00 43.62 190 SER A CA 1
ATOM 1460 C C . SER A 1 190 ? 43.171 -34.929 -47.113 1.00 43.62 190 SER A C 1
ATOM 1462 O O . SER A 1 190 ? 42.253 -34.766 -46.309 1.00 43.62 190 SER A O 1
ATOM 1464 N N . THR A 1 191 ? 44.237 -34.131 -47.102 1.00 47.06 191 THR A N 1
ATOM 1465 C CA . THR A 1 191 ? 44.283 -32.852 -46.381 1.00 47.06 191 THR A CA 1
ATOM 1466 C C . THR A 1 191 ? 43.585 -31.774 -47.207 1.00 47.06 191 THR A C 1
ATOM 1468 O O . THR A 1 191 ? 44.231 -30.901 -47.776 1.00 47.06 191 THR A O 1
ATOM 1471 N N . ALA A 1 192 ? 42.259 -31.830 -47.283 1.00 43.47 192 ALA A N 1
ATOM 1472 C CA . ALA A 1 192 ? 41.445 -30.717 -47.753 1.00 43.47 192 ALA A CA 1
ATOM 1473 C C . ALA A 1 192 ? 40.556 -30.271 -46.588 1.00 43.47 192 ALA A C 1
ATOM 1475 O O . ALA A 1 192 ? 39.592 -30.945 -46.244 1.00 43.47 192 ALA A O 1
ATOM 1476 N N . GLY A 1 193 ? 40.934 -29.163 -45.940 1.00 46.84 193 GLY A N 1
ATOM 1477 C CA . GLY A 1 193 ? 40.089 -28.505 -44.938 1.00 46.84 193 GLY A CA 1
ATOM 1478 C C . GLY A 1 193 ? 40.743 -28.212 -43.588 1.00 46.84 193 GLY A C 1
ATOM 1479 O O . GLY A 1 193 ? 40.191 -28.585 -42.560 1.00 46.84 193 GLY A O 1
ATOM 1480 N N . ARG A 1 194 ? 41.884 -27.510 -43.562 1.00 39.19 194 ARG A N 1
ATOM 1481 C CA . ARG A 1 194 ? 42.244 -26.609 -42.446 1.00 39.19 194 ARG A CA 1
ATOM 1482 C C . ARG A 1 194 ? 42.998 -25.397 -42.990 1.00 39.19 194 ARG A C 1
ATOM 1484 O O . ARG A 1 194 ? 44.214 -25.429 -43.129 1.00 39.19 194 ARG A O 1
ATOM 1491 N N . GLY A 1 195 ? 42.268 -24.332 -43.308 1.00 34.56 195 GLY A N 1
ATOM 1492 C CA . GLY A 1 195 ? 42.835 -22.998 -43.491 1.00 34.56 195 GLY A CA 1
ATOM 1493 C C . GLY A 1 195 ? 42.672 -22.217 -42.192 1.00 34.56 195 GLY A C 1
ATOM 1494 O O . GLY A 1 195 ? 41.548 -21.923 -41.801 1.00 34.56 195 GLY A O 1
ATOM 1495 N N . GLY A 1 196 ? 43.774 -21.925 -41.498 1.00 38.31 196 GLY A N 1
ATOM 1496 C CA . GLY A 1 196 ? 43.710 -21.189 -40.236 1.00 38.31 196 GLY A CA 1
ATOM 1497 C C . GLY A 1 196 ? 45.020 -21.079 -39.462 1.00 38.31 196 GLY A C 1
ATOM 1498 O O . GLY A 1 196 ? 45.004 -21.225 -38.247 1.00 38.31 196 GLY A O 1
ATOM 1499 N N . THR A 1 197 ? 46.152 -20.815 -40.118 1.00 36.72 197 THR A N 1
ATOM 1500 C CA . THR A 1 197 ? 47.359 -20.319 -39.432 1.00 36.72 197 THR A CA 1
ATOM 1501 C C . THR A 1 197 ? 47.706 -18.947 -39.987 1.00 36.72 197 THR A C 1
ATOM 1503 O O . THR A 1 197 ? 48.189 -18.809 -41.109 1.00 36.72 197 THR A O 1
ATOM 1506 N N . ARG A 1 198 ? 47.394 -17.915 -39.200 1.00 38.75 198 ARG A N 1
ATOM 1507 C CA . ARG A 1 198 ? 47.706 -16.511 -39.474 1.00 38.75 198 ARG A CA 1
ATOM 1508 C C . ARG A 1 198 ? 49.227 -16.339 -39.328 1.00 38.75 198 ARG A C 1
ATOM 1510 O O . ARG A 1 198 ? 49.751 -16.457 -38.226 1.00 38.75 198 ARG A O 1
ATOM 1517 N N . ALA A 1 199 ? 49.934 -16.124 -40.437 1.00 36.09 199 ALA A N 1
ATOM 1518 C CA . ALA A 1 199 ? 51.374 -15.876 -40.439 1.00 36.09 199 ALA A CA 1
ATOM 1519 C C . ALA A 1 199 ? 51.681 -14.474 -39.883 1.00 36.09 199 ALA A C 1
ATOM 1521 O O . ALA A 1 199 ? 51.134 -13.472 -40.345 1.00 36.09 199 ALA A O 1
ATOM 1522 N N . TRP A 1 200 ? 52.559 -14.418 -38.884 1.00 39.09 200 TRP A N 1
ATOM 1523 C CA . TRP A 1 200 ? 53.083 -13.199 -38.274 1.00 39.09 200 TRP A CA 1
ATOM 1524 C C . TRP A 1 200 ? 54.082 -12.547 -39.246 1.00 39.09 200 TRP A C 1
ATOM 1526 O O . TRP A 1 200 ? 55.125 -13.127 -39.547 1.00 39.09 200 TRP A O 1
ATOM 1536 N N . ARG A 1 201 ? 53.754 -11.371 -39.797 1.00 39.56 201 ARG A N 1
ATOM 1537 C CA . ARG A 1 201 ? 54.642 -10.632 -40.711 1.00 39.56 201 ARG A CA 1
ATOM 1538 C C . ARG A 1 201 ? 55.498 -9.659 -39.899 1.00 39.56 201 ARG A C 1
ATOM 1540 O O . ARG A 1 201 ? 54.999 -8.651 -39.406 1.00 39.56 201 ARG A O 1
ATOM 1547 N N . GLY A 1 202 ? 56.781 -9.987 -39.761 1.00 34.91 202 GLY A N 1
ATOM 1548 C CA . GLY A 1 202 ? 57.793 -9.118 -39.169 1.00 34.91 202 GLY A CA 1
ATOM 1549 C C . GLY A 1 202 ? 58.005 -7.842 -39.989 1.00 34.91 202 GLY A C 1
ATOM 1550 O O . GLY A 1 202 ? 57.998 -7.866 -41.221 1.00 34.91 202 GLY A O 1
ATOM 1551 N N . LYS A 1 203 ? 58.186 -6.727 -39.281 1.00 42.16 203 LYS A N 1
ATOM 1552 C CA . LYS A 1 203 ? 58.563 -5.416 -39.817 1.00 42.16 203 LYS A CA 1
ATOM 1553 C C . LYS A 1 203 ? 60.089 -5.317 -39.734 1.00 42.16 203 LYS A C 1
ATOM 1555 O O . LYS A 1 203 ? 60.637 -5.368 -38.637 1.00 42.16 203 LYS A O 1
ATOM 1560 N N . SER A 1 204 ? 60.775 -5.235 -40.870 1.00 41.69 204 SER A N 1
ATOM 1561 C CA . SER A 1 204 ? 62.218 -4.985 -40.926 1.00 41.69 204 SER A CA 1
ATOM 1562 C C . SER A 1 204 ? 62.489 -3.521 -41.263 1.00 41.69 204 SER A C 1
ATOM 1564 O O . SER A 1 204 ? 61.959 -3.059 -42.269 1.00 41.69 204 SER A O 1
ATOM 1566 N N . ARG A 1 205 ? 63.336 -2.908 -40.424 1.00 43.06 205 ARG A N 1
ATOM 1567 C CA . ARG A 1 205 ? 64.204 -1.726 -40.609 1.00 43.06 205 ARG A CA 1
ATOM 1568 C C . ARG A 1 205 ? 63.621 -0.494 -41.295 1.00 43.06 205 ARG A C 1
ATOM 1570 O O . ARG A 1 205 ? 63.430 -0.526 -42.525 1.00 43.06 205 ARG A O 1
#

pLDDT: mean 70.51, std 20.91, range [34.56, 96.31]

Secondary structure (DSSP, 8-state):
-HHHHHHHHHHTTSTT-------SS--HHHHHHHHHHHHHHHHHHHHHHHHTPPP----PPP--SS-SS-TT----------------SSSHHHHHHHHHHHHHHHHHTT-HHHHHHHHHHHHHHHHHHHHHHH-TT--HHHHHHHTT---S--SS-TTTTS----PPPPTTTS-----S--PPPPPP-----------------